Protein AF-A0A2I1FDG6-F1 (afdb_monomer_lite)

pLDDT: mean 76.23, std 18.26, range [36.38, 97.44]

Sequence (216 aa):
LGQAKELSLALNSLCNSISAEQHLLYTLKSCLVHFERNVRNSKYSDESKFLMHQLPKAKTKDEVNFIFEQLEVIGNEKINDWIAEYQTPWILASLNHNFSLMDHDIWMTTPFDINVSECSHANVNRERTRLRLKTAIFHSWNYDLTLYRRFHNYQQYNIPMSSKDKSESVKDDSEFQKRIQELEYEEHKEELEQKRLDNQLKKLEIAQKEKELNEN

Foldseek 3Di:
DVLLLVQLVLVCVVPVPDHSLLVLLADAAAQLVVQLVPLVPDPDDPVLSVLSNCLLVDPEPVSNVVSLVVLVVVPDPVSVVVSVVCPPLSNSSNRHVNSGPHDPVCVVPDDSHDPPVVVLCVVVVVVDPDDDSSVSVVVVVVVVVVVVVLVVCCVPPVDDSDPDDDDDDDDDPPVVVVVVVVVVVVVVVVVVVVVVVVVVVVVVVVVV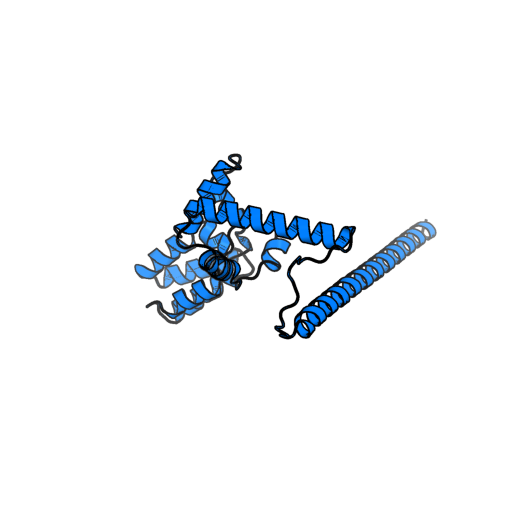VVVVVVVD

Organism: NCBI:txid588596

Structure (mmCIF, N/CA/C/O backbone):
data_AF-A0A2I1FDG6-F1
#
_entry.id   AF-A0A2I1FDG6-F1
#
loop_
_atom_site.group_PDB
_atom_site.id
_atom_site.type_symbol
_atom_site.label_atom_id
_atom_site.label_alt_id
_atom_site.label_comp_id
_atom_site.label_asym_id
_atom_site.label_entity_id
_atom_site.label_seq_id
_atom_site.pdbx_PDB_ins_code
_atom_site.Cartn_x
_atom_site.Cartn_y
_atom_site.Cartn_z
_atom_site.occupancy
_atom_site.B_iso_or_equiv
_atom_site.auth_seq_id
_atom_site.auth_comp_id
_atom_site.auth_asym_id
_atom_site.auth_atom_id
_atom_site.pdbx_PDB_model_num
ATOM 1 N N . LEU A 1 1 ? -3.275 12.972 0.069 1.00 57.75 1 LEU A N 1
ATOM 2 C CA . LEU A 1 1 ? -4.122 12.552 -1.077 1.00 57.75 1 LEU A CA 1
ATOM 3 C C . LEU A 1 1 ? -4.120 13.530 -2.262 1.00 57.75 1 LEU A C 1
ATOM 5 O O . LEU A 1 1 ? -4.041 13.059 -3.388 1.00 57.75 1 LEU A O 1
ATOM 9 N N . GLY A 1 2 ? -4.159 14.859 -2.064 1.00 67.44 2 GLY A N 1
ATOM 10 C CA . GLY A 1 2 ? -4.177 15.829 -3.182 1.00 67.44 2 GLY A CA 1
ATOM 11 C C . GLY A 1 2 ? -3.011 15.705 -4.178 1.00 67.44 2 GLY A C 1
ATOM 12 O O . GLY A 1 2 ? -3.236 15.688 -5.382 1.00 67.44 2 GLY A O 1
ATOM 13 N N . GLN A 1 3 ? -1.784 15.501 -3.687 1.00 69.88 3 GLN A N 1
ATOM 14 C CA . GLN A 1 3 ? -0.591 15.322 -4.532 1.00 69.88 3 GLN A CA 1
ATOM 15 C C . GLN A 1 3 ? -0.665 14.077 -5.434 1.00 69.88 3 GLN A C 1
ATOM 17 O O . GLN A 1 3 ? -0.238 14.132 -6.583 1.00 69.88 3 GLN A O 1
ATOM 22 N N . ALA A 1 4 ? -1.246 12.973 -4.948 1.00 75.75 4 ALA A N 1
ATOM 23 C CA . ALA A 1 4 ? -1.427 11.758 -5.745 1.00 75.75 4 ALA A CA 1
ATOM 24 C C . ALA A 1 4 ? -2.430 11.986 -6.886 1.00 75.75 4 ALA A C 1
ATOM 26 O O . ALA A 1 4 ? -2.178 11.584 -8.015 1.00 75.75 4 ALA A O 1
ATOM 27 N N . LYS A 1 5 ? -3.528 12.708 -6.626 1.00 75.25 5 LYS A N 1
ATOM 28 C CA . LYS A 1 5 ? -4.488 13.090 -7.676 1.00 75.25 5 LYS A CA 1
ATOM 29 C C . LYS A 1 5 ? -3.877 14.032 -8.717 1.00 75.25 5 LYS A C 1
ATOM 31 O O . LYS A 1 5 ? -4.182 13.934 -9.897 1.00 75.25 5 LYS A O 1
ATOM 36 N N . GLU A 1 6 ? -3.001 14.944 -8.315 1.00 71.94 6 GLU A N 1
ATOM 37 C CA . GLU A 1 6 ? -2.302 15.793 -9.286 1.00 71.94 6 GLU A CA 1
ATOM 38 C C . GLU A 1 6 ? -1.277 15.006 -10.119 1.00 71.94 6 GLU A C 1
ATOM 40 O O . GLU A 1 6 ? -1.196 15.210 -11.332 1.00 71.94 6 GLU A O 1
ATOM 45 N N . LEU A 1 7 ? -0.536 14.076 -9.502 1.00 76.31 7 LEU A N 1
ATOM 46 C CA . LEU A 1 7 ? 0.358 13.154 -10.211 1.00 76.31 7 LEU A CA 1
ATOM 47 C C . LEU A 1 7 ? -0.417 12.310 -11.228 1.00 76.31 7 LEU A C 1
ATOM 49 O O . LEU A 1 7 ? 0.007 12.192 -12.374 1.00 76.31 7 LEU A O 1
ATOM 53 N N . SER A 1 8 ? -1.569 11.773 -10.830 1.00 82.75 8 SER A N 1
ATOM 54 C CA . SER A 1 8 ? -2.402 10.934 -11.687 1.00 82.75 8 SER A CA 1
ATOM 55 C C . SER A 1 8 ? -2.879 11.677 -12.936 1.00 82.75 8 SER A C 1
ATOM 57 O O . SER A 1 8 ? -2.790 11.154 -14.044 1.00 82.75 8 SER A O 1
ATOM 59 N N . LEU A 1 9 ? -3.296 12.938 -12.788 1.00 80.81 9 LEU A N 1
ATOM 60 C CA . LEU A 1 9 ? -3.663 13.807 -13.908 1.00 80.81 9 LEU A CA 1
ATOM 61 C C . LEU A 1 9 ? -2.463 14.137 -14.805 1.00 80.81 9 LEU A C 1
ATOM 63 O O . LEU A 1 9 ? -2.602 14.186 -16.029 1.00 80.81 9 LEU A O 1
ATOM 67 N N . ALA A 1 10 ? -1.283 14.356 -14.217 1.00 78.62 10 ALA A N 1
ATOM 68 C CA . ALA A 1 10 ? -0.061 14.602 -14.975 1.00 78.62 10 ALA A CA 1
ATOM 69 C C . ALA A 1 10 ? 0.345 13.372 -15.804 1.00 78.62 10 ALA A C 1
ATOM 71 O O . ALA A 1 10 ? 0.593 13.515 -17.002 1.00 78.62 10 ALA A O 1
ATOM 72 N N . LEU A 1 11 ? 0.340 12.176 -15.210 1.00 79.75 11 LEU A N 1
ATOM 73 C CA . LEU A 1 11 ? 0.620 10.916 -15.905 1.00 79.75 11 LEU A CA 1
ATOM 74 C C . LEU A 1 11 ? -0.412 10.641 -17.000 1.00 79.75 11 LEU A C 1
ATOM 76 O O . LEU A 1 11 ? -0.032 10.346 -18.128 1.00 79.75 11 LEU A O 1
ATOM 80 N N . ASN A 1 12 ? -1.697 10.874 -16.722 1.00 87.31 12 ASN A N 1
ATOM 81 C CA . ASN A 1 12 ? -2.769 10.736 -17.708 1.00 87.31 12 ASN A CA 1
ATOM 82 C C . ASN A 1 12 ? -2.608 11.688 -18.907 1.00 87.31 12 ASN A C 1
ATOM 84 O O . ASN A 1 12 ? -3.031 11.375 -20.017 1.00 87.31 12 ASN A O 1
ATOM 88 N N . SER A 1 13 ? -1.985 12.856 -18.705 1.00 81.44 13 SER A N 1
ATOM 89 C CA . SER A 1 13 ? -1.663 13.779 -19.803 1.00 81.44 13 SER A CA 1
ATOM 90 C C . SER A 1 13 ? -0.497 13.309 -20.683 1.00 81.44 13 SER A C 1
ATOM 92 O O . SER A 1 13 ? -0.400 13.739 -21.829 1.00 81.44 13 SER A O 1
ATOM 94 N N . LEU A 1 14 ? 0.376 12.445 -20.155 1.00 82.31 14 LEU A N 1
ATOM 95 C CA . LEU A 1 14 ? 1.504 11.848 -20.879 1.00 82.31 14 LEU A CA 1
ATOM 96 C C . LEU A 1 14 ? 1.118 10.520 -21.542 1.00 82.31 14 LEU A C 1
ATOM 98 O O . LEU A 1 14 ? 1.571 10.222 -22.642 1.00 82.31 14 LEU A O 1
ATOM 102 N N . CYS A 1 15 ? 0.283 9.732 -20.870 1.00 82.94 15 CYS A N 1
ATOM 103 C CA . CYS A 1 15 ? -0.178 8.428 -21.309 1.00 82.94 15 CYS A CA 1
ATOM 104 C C . CYS A 1 15 ? -1.658 8.278 -20.944 1.00 82.94 15 CYS A C 1
ATOM 106 O O . CYS A 1 15 ? -2.010 8.164 -19.774 1.00 82.94 15 CYS A O 1
ATOM 108 N N . ASN A 1 16 ? -2.531 8.288 -21.947 1.00 90.62 16 ASN A N 1
ATOM 109 C CA . ASN A 1 16 ? -3.986 8.245 -21.771 1.00 90.62 16 ASN A CA 1
ATOM 110 C C . ASN A 1 16 ? -4.594 6.867 -22.090 1.00 90.62 16 ASN A C 1
ATOM 112 O O . ASN A 1 16 ? -5.809 6.757 -22.238 1.00 90.62 16 ASN A O 1
ATOM 116 N N . SER A 1 17 ? -3.761 5.827 -22.221 1.00 92.19 17 SER A N 1
ATOM 117 C CA . SER A 1 17 ? -4.214 4.452 -22.479 1.00 92.19 17 SER A CA 1
ATOM 118 C C . SER A 1 17 ? -4.877 3.802 -21.262 1.00 92.19 17 SER A C 1
ATOM 120 O O . SER A 1 17 ? -5.653 2.863 -21.419 1.00 92.19 17 SER A O 1
ATOM 122 N N . ILE A 1 18 ? -4.589 4.313 -20.064 1.00 91.12 18 ILE A N 1
ATOM 123 C CA . ILE A 1 18 ? -5.221 3.941 -18.798 1.00 91.12 18 ILE A CA 1
ATOM 124 C C . ILE A 1 18 ? -5.724 5.203 -18.095 1.00 91.12 18 ILE A C 1
ATOM 126 O O . ILE A 1 18 ? -5.259 6.308 -18.381 1.00 91.12 18 ILE A O 1
ATOM 130 N N . SER A 1 19 ? -6.682 5.047 -17.184 1.00 91.31 19 SER A N 1
ATOM 131 C CA . SER A 1 19 ? -7.245 6.170 -16.437 1.00 91.31 19 SER A CA 1
ATOM 132 C C . SER A 1 19 ? -6.217 6.801 -15.495 1.00 91.31 19 SER A C 1
ATOM 134 O O . SER A 1 19 ? -5.259 6.158 -15.062 1.00 91.31 19 SER A O 1
ATOM 136 N N . ALA A 1 20 ? -6.456 8.057 -15.109 1.00 87.44 20 ALA A N 1
ATOM 137 C CA . ALA A 1 20 ? -5.626 8.749 -14.128 1.00 87.44 20 ALA A CA 1
ATOM 138 C C . ALA A 1 20 ? -5.431 7.902 -12.857 1.00 87.44 20 ALA A C 1
ATOM 140 O O . ALA A 1 20 ? -4.304 7.642 -12.452 1.00 87.44 20 ALA A O 1
ATOM 141 N N . GLU A 1 21 ? -6.506 7.397 -12.255 1.00 89.44 21 GLU A N 1
ATOM 142 C CA . GLU A 1 21 ? -6.397 6.578 -11.041 1.00 89.44 21 GLU A CA 1
ATOM 143 C C . GLU A 1 21 ? -5.699 5.235 -11.281 1.00 89.44 21 GLU A C 1
ATOM 145 O O . GLU A 1 21 ? -4.984 4.767 -10.398 1.00 89.44 21 GLU A O 1
ATOM 150 N N . GLN A 1 22 ? -5.834 4.645 -12.474 1.00 91.38 22 GLN A N 1
ATOM 151 C CA . GLN A 1 22 ? -5.108 3.424 -12.820 1.00 91.38 22 GLN A CA 1
ATOM 152 C C . GLN A 1 22 ? -3.596 3.641 -12.830 1.00 91.38 22 GLN A C 1
ATOM 154 O O . GLN A 1 22 ? -2.884 2.763 -12.357 1.00 91.38 22 GLN A O 1
ATOM 159 N N . HIS A 1 23 ? -3.095 4.804 -13.266 1.00 88.88 23 HIS A N 1
ATOM 160 C CA . HIS A 1 23 ? -1.662 5.119 -13.161 1.00 88.88 23 HIS A CA 1
ATOM 161 C C . HIS A 1 23 ? -1.143 4.985 -11.729 1.00 88.88 23 HIS A C 1
ATOM 163 O O . HIS A 1 23 ? -0.055 4.459 -11.514 1.00 88.88 23 HIS A O 1
ATOM 169 N N . LEU A 1 24 ? -1.940 5.387 -10.734 1.00 90.69 24 LEU A N 1
ATOM 170 C CA . LEU A 1 24 ? -1.531 5.303 -9.331 1.00 90.69 24 LEU A CA 1
ATOM 171 C C . LEU A 1 24 ? -1.343 3.863 -8.850 1.00 90.69 24 LEU A C 1
ATOM 173 O O . LEU A 1 24 ? -0.508 3.642 -7.979 1.00 90.69 24 LEU A O 1
ATOM 177 N N . LEU A 1 25 ? -2.042 2.889 -9.439 1.00 93.44 25 LEU A N 1
ATOM 178 C CA . LEU A 1 25 ? -1.844 1.473 -9.119 1.00 93.44 25 LEU A CA 1
ATOM 179 C C . LEU A 1 25 ? -0.452 0.974 -9.524 1.00 93.44 25 LEU A C 1
ATOM 181 O O . LEU A 1 25 ? 0.066 0.068 -8.881 1.00 93.44 25 LEU A O 1
ATOM 185 N N . TYR A 1 26 ? 0.149 1.563 -10.561 1.00 90.19 26 TYR A N 1
ATOM 186 C CA . TYR A 1 26 ? 1.473 1.181 -11.062 1.00 90.19 26 TYR A CA 1
ATOM 187 C C . TYR A 1 26 ? 2.614 1.970 -10.417 1.00 90.19 26 TYR A C 1
ATOM 189 O O . TYR A 1 26 ? 3.746 1.495 -10.391 1.00 90.19 26 TYR A O 1
ATOM 197 N N . THR A 1 27 ? 2.348 3.188 -9.933 1.00 85.44 27 THR A N 1
ATOM 198 C CA . THR A 1 27 ? 3.419 4.134 -9.573 1.00 85.44 27 THR A CA 1
ATOM 199 C C . THR A 1 27 ? 3.435 4.553 -8.110 1.00 85.44 27 THR A C 1
ATOM 201 O O . THR A 1 27 ? 4.457 5.043 -7.635 1.00 85.44 27 THR A O 1
ATOM 204 N N . LEU A 1 28 ? 2.309 4.466 -7.397 1.00 88.75 28 LEU A N 1
ATOM 205 C CA . LEU A 1 28 ? 2.208 5.040 -6.060 1.00 88.75 28 LEU A CA 1
ATOM 206 C C . LEU A 1 28 ? 2.637 4.025 -5.001 1.00 88.75 28 LEU A C 1
ATOM 208 O O . LEU A 1 28 ? 2.022 2.974 -4.856 1.00 88.75 28 LEU A O 1
ATOM 212 N N . LYS A 1 29 ? 3.627 4.402 -4.193 1.00 89.00 29 LYS A N 1
ATOM 213 C CA . LYS A 1 29 ? 3.966 3.731 -2.938 1.00 89.00 29 LYS A CA 1
ATOM 214 C C . LYS A 1 29 ? 3.942 4.755 -1.808 1.00 89.00 29 LYS A C 1
ATOM 216 O O . LYS A 1 29 ? 4.631 5.774 -1.861 1.00 89.00 29 LYS A O 1
ATOM 221 N N . SER A 1 30 ? 3.083 4.529 -0.823 1.00 87.31 30 SER A N 1
ATOM 222 C CA . SER A 1 30 ? 2.875 5.447 0.294 1.00 87.31 30 SER A CA 1
ATOM 223 C C . SER A 1 30 ? 3.974 5.296 1.336 1.00 87.31 30 SER A C 1
ATOM 225 O O . SER A 1 30 ? 4.455 4.199 1.612 1.00 87.31 30 SER A O 1
ATOM 227 N N . CYS A 1 31 ? 4.351 6.414 1.956 1.00 86.44 31 CYS A N 1
ATOM 228 C CA . CYS A 1 31 ? 5.357 6.403 3.007 1.00 86.44 31 CYS A CA 1
ATOM 229 C C . CYS A 1 31 ? 4.808 5.737 4.276 1.00 86.44 31 CYS A C 1
ATOM 231 O O . CYS A 1 31 ? 3.902 6.274 4.925 1.00 86.44 31 CYS A O 1
ATOM 233 N N . LEU A 1 32 ? 5.391 4.598 4.656 1.00 86.62 32 LEU A N 1
ATOM 234 C CA . LEU A 1 32 ? 4.928 3.816 5.803 1.00 86.62 32 LEU A CA 1
ATOM 235 C C . LEU A 1 32 ? 5.103 4.587 7.115 1.00 86.62 32 LEU A C 1
ATOM 237 O O . LEU A 1 32 ? 4.210 4.578 7.954 1.00 86.62 32 LEU A O 1
ATOM 241 N N . VAL A 1 33 ? 6.188 5.356 7.252 1.00 84.88 33 VAL A N 1
ATOM 242 C CA . VAL A 1 33 ? 6.438 6.199 8.435 1.00 84.88 33 VAL A CA 1
ATOM 243 C C . VAL A 1 33 ? 5.314 7.219 8.645 1.00 84.88 33 VAL A C 1
ATOM 245 O O . VAL A 1 33 ? 4.885 7.453 9.776 1.00 84.88 33 VAL A O 1
ATOM 248 N N . HIS A 1 34 ? 4.814 7.832 7.568 1.00 86.44 34 HIS A N 1
ATOM 249 C CA . HIS A 1 34 ? 3.704 8.783 7.653 1.00 86.44 34 HIS A CA 1
ATOM 250 C C . HIS A 1 34 ? 2.390 8.094 8.012 1.00 86.44 34 HIS A C 1
ATOM 252 O O . HIS A 1 34 ? 1.672 8.586 8.885 1.00 86.44 34 HIS A O 1
ATOM 258 N N . PHE A 1 35 ? 2.108 6.948 7.391 1.00 89.81 35 PHE A N 1
ATOM 259 C CA . PHE A 1 35 ? 0.949 6.129 7.731 1.00 89.81 35 PHE A CA 1
ATOM 260 C C . PHE A 1 35 ? 0.963 5.727 9.213 1.00 89.81 35 PHE A C 1
ATOM 262 O O . PHE A 1 35 ? 0.008 5.995 9.940 1.00 89.81 35 PHE A O 1
ATOM 269 N N . GLU A 1 36 ? 2.077 5.180 9.700 1.00 90.31 36 GLU A N 1
ATOM 270 C CA . GLU A 1 36 ? 2.215 4.733 11.086 1.00 90.31 36 GLU A CA 1
ATOM 271 C C . GLU A 1 36 ? 2.087 5.885 12.085 1.00 90.31 36 GLU A C 1
ATOM 273 O O . GLU A 1 36 ? 1.406 5.751 13.102 1.00 90.31 36 GLU A O 1
ATOM 278 N N . ARG A 1 37 ? 2.692 7.046 11.795 1.00 88.44 37 ARG A N 1
ATOM 279 C CA . ARG A 1 37 ? 2.526 8.254 12.620 1.00 88.44 37 ARG A CA 1
ATOM 280 C C . ARG A 1 37 ? 1.068 8.710 12.658 1.00 88.44 37 ARG A C 1
ATOM 282 O O . ARG A 1 37 ? 0.599 9.099 13.728 1.00 88.44 37 ARG A O 1
ATOM 289 N N . ASN A 1 38 ? 0.362 8.657 11.527 1.00 89.81 38 ASN A N 1
ATOM 290 C CA . ASN A 1 38 ? -1.049 9.026 11.442 1.00 89.81 38 ASN A CA 1
ATOM 291 C C . ASN A 1 38 ? -1.924 8.091 12.292 1.00 89.81 38 ASN A C 1
ATOM 293 O O . ASN A 1 38 ? -2.691 8.560 13.132 1.00 89.81 38 ASN A O 1
ATOM 297 N N . VAL A 1 39 ? -1.740 6.773 12.154 1.00 92.44 39 VAL A N 1
ATOM 298 C CA . VAL A 1 39 ? -2.452 5.768 12.962 1.00 92.44 39 VAL A CA 1
ATOM 299 C C . VAL A 1 39 ? -2.148 5.955 14.449 1.00 92.44 39 VAL A C 1
ATOM 301 O O . VAL A 1 39 ? -3.072 6.037 15.258 1.00 92.44 39 VAL A O 1
ATOM 304 N N . ARG A 1 40 ? -0.877 6.131 14.827 1.00 92.38 40 ARG A N 1
ATOM 305 C CA . ARG A 1 40 ? -0.468 6.329 16.226 1.00 92.38 40 ARG A CA 1
ATOM 306 C C . ARG A 1 40 ? -1.122 7.554 16.868 1.00 92.38 40 ARG A C 1
ATOM 308 O O . ARG A 1 40 ? -1.625 7.458 17.988 1.00 92.38 40 ARG A O 1
ATOM 315 N N . ASN A 1 41 ? -1.128 8.681 16.156 1.00 92.00 41 ASN A N 1
ATOM 316 C CA . ASN A 1 41 ? -1.633 9.966 16.651 1.00 92.00 41 ASN A CA 1
ATOM 317 C C . ASN A 1 41 ? -3.166 10.091 16.576 1.00 92.00 41 ASN A C 1
ATOM 319 O O . ASN A 1 41 ? -3.734 11.060 17.083 1.00 92.00 41 ASN A O 1
ATOM 323 N N . SER A 1 42 ? -3.840 9.136 15.937 1.00 90.19 42 SER A N 1
ATOM 324 C CA . SER A 1 42 ? -5.296 9.105 15.849 1.00 90.19 42 SER A CA 1
ATOM 325 C C . SER A 1 42 ? -5.962 8.837 17.207 1.00 90.19 42 SER A C 1
ATOM 327 O O . SER A 1 42 ? -5.346 8.351 18.163 1.00 90.19 42 SER A O 1
ATOM 329 N N . LYS A 1 43 ? -7.268 9.113 17.274 1.00 92.75 43 LYS A N 1
ATOM 330 C CA . LYS A 1 43 ? -8.114 8.846 18.450 1.00 92.75 43 LYS A CA 1
ATOM 331 C C . LYS A 1 43 ? -8.772 7.457 18.419 1.00 92.75 43 LYS A C 1
ATOM 333 O O . LYS A 1 43 ? -9.726 7.240 19.160 1.00 92.75 43 LYS A O 1
ATOM 338 N N . TYR A 1 44 ? -8.320 6.558 17.542 1.00 91.81 44 TYR A N 1
ATOM 339 C CA . TYR A 1 44 ? -8.830 5.187 17.485 1.00 91.81 44 TYR A CA 1
ATOM 340 C C . TYR A 1 44 ? -8.436 4.395 18.737 1.00 91.81 44 TYR A C 1
ATOM 342 O O . TYR A 1 44 ? -7.475 4.753 19.425 1.00 91.81 44 TYR A O 1
ATOM 350 N N . SER A 1 45 ? -9.184 3.328 19.021 1.00 93.12 45 SER A N 1
ATOM 351 C CA . SER A 1 45 ? -8.845 2.384 20.089 1.00 93.12 45 SER A CA 1
ATOM 352 C C . SER A 1 45 ? -7.521 1.671 19.791 1.00 93.12 45 SER A C 1
ATOM 354 O O . SER A 1 45 ? -7.099 1.599 18.633 1.00 93.12 45 SER A O 1
ATOM 356 N N . ASP A 1 46 ? -6.877 1.119 20.817 1.00 93.62 46 ASP A N 1
ATOM 357 C CA . ASP A 1 46 ? -5.635 0.358 20.635 1.00 93.62 46 ASP A CA 1
ATOM 358 C C . ASP A 1 46 ? -5.848 -0.894 19.771 1.00 93.62 46 ASP A C 1
ATOM 360 O O . ASP A 1 46 ? -4.999 -1.218 18.944 1.00 93.62 46 ASP A O 1
ATOM 364 N N . GLU A 1 47 ? -7.012 -1.539 19.886 1.00 93.94 47 GLU A N 1
ATOM 365 C CA . GLU A 1 47 ? -7.410 -2.674 19.045 1.00 93.94 47 GLU A CA 1
ATOM 366 C C . GLU A 1 47 ? -7.530 -2.271 17.568 1.00 93.94 47 GLU A C 1
ATOM 368 O O . GLU A 1 47 ? -6.936 -2.897 16.690 1.00 93.94 47 GLU A O 1
ATOM 373 N N . SER A 1 48 ? -8.213 -1.158 17.283 1.00 94.00 48 SER A N 1
ATOM 374 C CA . SER A 1 48 ? -8.317 -0.634 15.919 1.00 94.00 48 SER A CA 1
ATOM 375 C C . SER A 1 48 ? -6.946 -0.241 15.366 1.00 94.00 48 SER A C 1
ATOM 377 O O . SER A 1 48 ? -6.621 -0.580 14.232 1.00 94.00 48 SER A O 1
ATOM 379 N N . LYS A 1 49 ? -6.106 0.433 16.166 1.00 95.25 49 LYS A N 1
ATOM 380 C CA . LYS A 1 49 ? -4.740 0.801 15.760 1.00 95.25 49 LYS A CA 1
ATOM 381 C C . LYS A 1 49 ? -3.896 -0.432 15.457 1.00 95.25 49 LYS A C 1
ATOM 383 O O . LYS A 1 49 ? -3.157 -0.425 14.475 1.00 95.25 49 LYS A O 1
ATOM 388 N N . PHE A 1 50 ? -4.014 -1.481 16.271 1.00 95.62 50 PHE A N 1
ATOM 389 C CA . PHE A 1 50 ? -3.327 -2.745 16.043 1.00 95.62 50 PHE A CA 1
ATOM 390 C C . PHE A 1 50 ? -3.684 -3.328 14.672 1.00 95.62 50 PHE A C 1
ATOM 392 O O . PHE A 1 50 ? -2.773 -3.602 13.893 1.00 95.62 50 PHE A O 1
ATOM 399 N N . LEU A 1 51 ? -4.979 -3.429 14.348 1.00 96.44 51 LEU A N 1
ATOM 400 C CA . LEU A 1 51 ? -5.464 -3.912 13.050 1.00 96.44 51 LEU A CA 1
ATOM 401 C C . LEU A 1 51 ? -4.988 -3.025 11.888 1.00 96.44 51 LEU A C 1
ATOM 403 O O . LEU A 1 51 ? -4.440 -3.529 10.909 1.00 96.44 51 LEU A O 1
ATOM 407 N N . MET A 1 52 ? -5.097 -1.698 12.020 1.00 96.19 52 MET A N 1
ATOM 408 C CA . MET A 1 52 ? -4.628 -0.742 11.006 1.00 96.19 52 MET A CA 1
ATOM 409 C C . MET A 1 52 ? -3.129 -0.905 10.705 1.00 96.19 52 MET A C 1
ATOM 411 O O . MET A 1 52 ? -2.720 -0.849 9.547 1.00 96.19 52 MET A O 1
ATOM 415 N N . HIS A 1 53 ? -2.295 -1.156 11.721 1.00 96.19 53 HIS A N 1
ATOM 416 C CA . HIS A 1 53 ? -0.860 -1.402 11.540 1.00 96.19 53 HIS A CA 1
ATOM 417 C C . HIS A 1 53 ? -0.529 -2.736 10.850 1.00 96.19 53 HIS A C 1
ATOM 419 O O . HIS A 1 53 ? 0.597 -2.890 10.366 1.00 96.19 53 HIS A O 1
ATOM 425 N N . GLN A 1 54 ? -1.464 -3.691 10.794 1.00 96.56 54 GLN A N 1
ATOM 426 C CA . GLN A 1 54 ? -1.275 -4.941 10.050 1.00 96.56 54 GLN A CA 1
ATOM 427 C C . GLN A 1 54 ? -1.518 -4.766 8.548 1.00 96.56 54 GLN A C 1
ATOM 429 O O . GLN A 1 54 ? -0.954 -5.526 7.763 1.00 96.56 54 GLN A O 1
ATOM 434 N N . LEU A 1 55 ? -2.285 -3.752 8.127 1.00 96.19 55 LEU A N 1
ATOM 435 C CA . LEU A 1 55 ? -2.671 -3.562 6.723 1.00 96.19 55 LEU A CA 1
ATOM 436 C C . LEU A 1 55 ? -1.471 -3.565 5.747 1.00 96.19 55 LEU A C 1
ATOM 438 O O . LEU A 1 55 ? -1.525 -4.292 4.753 1.00 96.19 55 LEU A O 1
ATOM 442 N N . PRO A 1 56 ? -0.360 -2.843 6.008 1.00 94.50 56 PRO A N 1
ATOM 443 C CA . PRO A 1 56 ? 0.798 -2.849 5.107 1.00 94.50 56 PRO A CA 1
ATOM 444 C C . PRO A 1 56 ? 1.619 -4.148 5.169 1.00 94.50 56 PRO A C 1
ATOM 446 O O . PRO A 1 56 ? 2.441 -4.401 4.293 1.00 94.50 56 PRO A O 1
ATOM 449 N N . LYS A 1 57 ? 1.437 -4.951 6.226 1.00 93.31 57 LYS A N 1
ATOM 450 C CA . LYS A 1 57 ? 2.217 -6.165 6.520 1.00 93.31 57 LYS A CA 1
ATOM 451 C C . LYS A 1 57 ? 1.534 -7.444 6.038 1.00 93.31 57 LYS A C 1
ATOM 453 O O . LYS A 1 57 ? 2.196 -8.477 5.958 1.00 93.31 57 LYS A O 1
ATOM 458 N N . ALA A 1 58 ? 0.239 -7.373 5.738 1.00 95.62 58 ALA A N 1
ATOM 459 C CA . ALA A 1 58 ? -0.533 -8.487 5.217 1.00 95.62 58 ALA A CA 1
ATOM 460 C C . ALA A 1 58 ? 0.075 -8.999 3.901 1.00 95.62 58 ALA A C 1
ATOM 462 O O . ALA A 1 58 ? 0.320 -8.238 2.959 1.00 95.62 58 ALA A O 1
ATOM 463 N N . LYS A 1 59 ? 0.332 -10.302 3.861 1.00 93.81 59 LYS A N 1
ATOM 464 C CA . LYS A 1 59 ? 0.988 -11.033 2.777 1.00 93.81 59 LYS A CA 1
ATOM 465 C C . LYS A 1 59 ? 0.006 -11.530 1.731 1.00 93.81 59 LYS A C 1
ATOM 467 O O . LYS A 1 59 ? 0.443 -11.866 0.638 1.00 93.81 59 LYS A O 1
ATOM 472 N N . THR A 1 60 ? -1.286 -11.572 2.041 1.00 95.19 60 THR A N 1
ATOM 473 C CA . THR A 1 60 ? -2.323 -12.028 1.112 1.00 95.19 60 THR A CA 1
ATOM 474 C C . THR A 1 60 ? -3.496 -11.054 1.061 1.00 95.19 60 THR A C 1
ATOM 476 O O . THR A 1 60 ? -3.707 -10.242 1.965 1.00 95.19 60 THR A O 1
ATOM 479 N N . LYS A 1 61 ? -4.293 -11.142 -0.010 1.00 95.75 61 LYS A N 1
ATOM 480 C CA . LYS A 1 61 ? -5.551 -10.387 -0.119 1.00 95.75 61 LYS A CA 1
ATOM 481 C C . LYS A 1 61 ? -6.556 -10.800 0.955 1.00 95.75 61 LYS A C 1
ATOM 483 O O . LYS A 1 61 ? -7.271 -9.945 1.461 1.00 95.75 61 LYS A O 1
ATOM 488 N N . ASP A 1 62 ? -6.559 -12.074 1.338 1.00 96.88 62 ASP A N 1
ATOM 489 C CA . ASP A 1 62 ? -7.453 -12.597 2.373 1.00 96.88 62 ASP A CA 1
ATOM 490 C C . ASP A 1 62 ? -7.111 -12.033 3.756 1.00 96.88 62 ASP A C 1
ATOM 492 O O . ASP A 1 62 ? -8.009 -11.646 4.495 1.00 96.88 62 ASP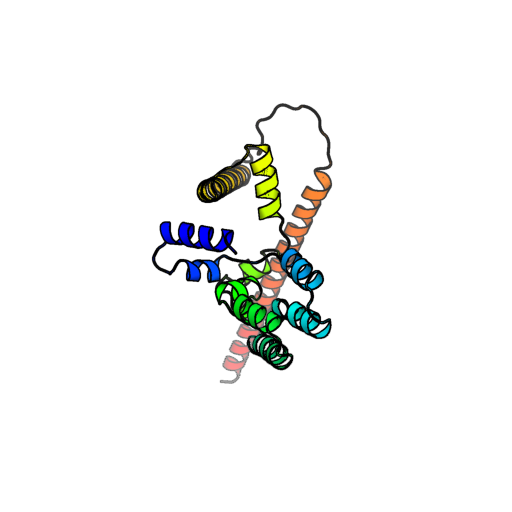 A O 1
ATOM 496 N N . GLU A 1 63 ? -5.821 -11.890 4.084 1.00 97.06 63 GLU A N 1
ATOM 497 C CA . GLU A 1 63 ? -5.390 -11.221 5.319 1.00 97.06 63 GLU A CA 1
ATOM 498 C C . GLU A 1 63 ? -5.823 -9.748 5.350 1.00 97.06 63 GLU A C 1
ATOM 500 O O . GLU A 1 63 ? -6.245 -9.249 6.391 1.00 97.06 63 GLU A O 1
ATOM 505 N N . VAL A 1 64 ? -5.765 -9.051 4.209 1.00 97.44 64 VAL A N 1
ATOM 506 C CA . VAL A 1 64 ? -6.260 -7.670 4.095 1.00 97.44 64 VAL A CA 1
ATOM 507 C C . VAL A 1 64 ? -7.774 -7.597 4.285 1.00 97.44 64 VAL A C 1
ATOM 509 O O . VAL A 1 64 ? -8.248 -6.751 5.043 1.00 97.44 64 VAL A O 1
ATOM 512 N N . ASN A 1 65 ? -8.530 -8.484 3.636 1.00 96.75 65 ASN A N 1
ATOM 513 C CA . ASN A 1 65 ? -9.985 -8.540 3.783 1.00 96.75 65 ASN A CA 1
ATOM 514 C C . ASN A 1 65 ? -10.375 -8.819 5.238 1.00 96.75 65 ASN A C 1
ATOM 516 O O . ASN A 1 65 ? -11.200 -8.099 5.794 1.00 96.75 65 ASN A O 1
ATOM 520 N N . PHE A 1 66 ? -9.697 -9.771 5.884 1.00 97.00 66 PHE A N 1
ATOM 521 C CA . PHE A 1 66 ? -9.901 -10.076 7.295 1.00 97.00 66 PH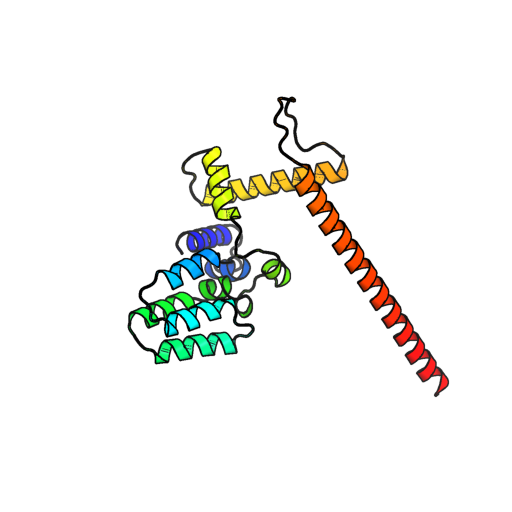E A CA 1
ATOM 522 C C . PHE A 1 66 ? -9.675 -8.848 8.190 1.00 97.00 66 PHE A C 1
ATOM 524 O O . PHE A 1 66 ? -10.477 -8.583 9.081 1.00 97.00 66 PHE A O 1
ATOM 531 N N . ILE A 1 67 ? -8.631 -8.047 7.944 1.00 96.94 67 ILE A N 1
ATOM 532 C CA . ILE A 1 67 ? -8.389 -6.805 8.701 1.00 96.94 67 ILE A CA 1
ATOM 533 C C . ILE A 1 67 ? -9.570 -5.834 8.573 1.00 96.94 67 ILE A C 1
ATOM 535 O O . ILE A 1 67 ? -9.993 -5.261 9.579 1.00 96.94 67 ILE A O 1
ATOM 539 N N . PHE A 1 68 ? -10.107 -5.646 7.363 1.00 97.06 68 PHE A N 1
ATOM 540 C CA . PHE A 1 68 ? -11.264 -4.774 7.155 1.00 97.06 68 PHE A CA 1
ATOM 541 C C . PHE A 1 68 ? -12.517 -5.315 7.847 1.00 97.06 68 PHE A C 1
ATOM 543 O O . PHE A 1 68 ? -13.166 -4.558 8.561 1.00 97.06 68 PHE A O 1
ATOM 550 N N . GLU A 1 69 ? -12.797 -6.614 7.739 1.00 96.44 69 GLU A N 1
ATOM 551 C CA . GLU A 1 69 ? -13.917 -7.261 8.435 1.00 96.44 69 GLU A CA 1
ATOM 552 C C . GLU A 1 69 ? -13.829 -7.064 9.958 1.00 96.44 69 GLU A C 1
ATOM 554 O O . GLU A 1 69 ? -14.813 -6.698 10.600 1.00 96.44 69 GLU A O 1
ATOM 559 N N . GLN A 1 70 ? -12.643 -7.239 10.555 1.00 96.25 70 GLN A N 1
ATOM 560 C CA . GLN A 1 70 ? -12.451 -7.001 11.991 1.00 96.25 70 GLN A CA 1
ATOM 561 C C . GLN A 1 70 ? -12.686 -5.529 12.369 1.00 96.25 70 GLN A C 1
ATOM 563 O O . GLN A 1 70 ? -13.271 -5.244 13.413 1.00 96.25 70 GLN A O 1
ATOM 568 N N . LEU A 1 71 ? -12.263 -4.579 11.528 1.00 94.94 71 LEU A N 1
ATOM 569 C CA . LEU A 1 71 ? -12.508 -3.153 11.760 1.00 94.94 71 LEU A CA 1
ATOM 570 C C . LEU A 1 71 ? -13.999 -2.795 11.635 1.00 94.94 71 LEU A C 1
ATOM 572 O O . LEU A 1 71 ? -14.498 -2.013 12.446 1.00 94.94 71 LEU A O 1
ATOM 576 N N . GLU A 1 72 ? -14.720 -3.388 10.680 1.00 94.75 72 GLU A N 1
ATOM 577 C CA . GLU A 1 72 ? -16.171 -3.212 10.519 1.00 94.75 72 GLU A CA 1
ATOM 578 C C . GLU A 1 72 ? -16.943 -3.702 11.750 1.00 94.75 72 GLU A C 1
ATOM 580 O O . GLU A 1 72 ? -17.873 -3.029 12.196 1.00 94.75 72 GLU A O 1
ATOM 585 N N . VAL A 1 73 ? -16.520 -4.821 12.352 1.00 93.56 73 VAL A N 1
ATOM 586 C CA . VAL A 1 73 ? -17.122 -5.357 13.587 1.00 93.56 73 VAL A CA 1
ATOM 587 C C . VAL A 1 73 ? -16.981 -4.385 14.765 1.00 93.56 73 VAL A C 1
ATOM 589 O O . VAL A 1 73 ? -17.902 -4.276 15.575 1.00 93.56 73 VAL A O 1
ATOM 592 N N . ILE A 1 74 ? -15.873 -3.638 14.860 1.00 90.19 74 ILE A N 1
ATOM 593 C CA . ILE A 1 74 ? -15.686 -2.609 15.903 1.00 90.19 74 ILE A CA 1
ATOM 594 C C . ILE A 1 74 ? -16.662 -1.430 15.697 1.00 90.19 74 ILE A C 1
ATOM 596 O O . ILE A 1 74 ? -17.112 -0.820 16.669 1.00 90.19 74 ILE A O 1
ATOM 600 N N . GLY A 1 75 ? -17.010 -1.118 14.444 1.00 72.81 75 GLY A N 1
ATOM 601 C CA . GLY A 1 75 ? -18.281 -0.478 14.084 1.00 72.81 75 GLY A CA 1
ATOM 602 C C . GLY A 1 75 ? -18.572 0.908 14.672 1.00 72.81 75 GLY A C 1
ATOM 603 O O . GLY A 1 75 ? -19.670 1.137 15.178 1.00 72.81 75 GLY A O 1
ATOM 604 N N . ASN A 1 76 ? -17.638 1.866 14.583 1.00 80.50 76 ASN A N 1
ATOM 605 C CA . ASN A 1 76 ? -17.930 3.282 14.865 1.00 80.50 76 ASN A CA 1
ATOM 606 C C . ASN A 1 76 ? -17.738 4.181 13.630 1.00 80.50 76 ASN A C 1
ATOM 608 O O . ASN A 1 76 ? -16.970 3.850 12.731 1.00 80.50 76 ASN A O 1
ATOM 612 N N . GLU A 1 77 ? -18.423 5.333 13.600 1.00 73.81 77 GLU A N 1
ATOM 613 C CA . GLU A 1 77 ? -18.472 6.252 12.443 1.00 73.81 77 GLU A CA 1
ATOM 614 C C . GLU A 1 77 ? -17.077 6.603 11.899 1.00 73.81 77 GLU A C 1
ATOM 616 O O . GLU A 1 77 ? -16.832 6.519 10.701 1.00 73.81 77 GLU A O 1
ATOM 621 N N . LYS A 1 78 ? -16.114 6.873 12.789 1.00 85.06 78 LYS A N 1
ATOM 622 C CA . LYS A 1 78 ? -14.744 7.233 12.394 1.00 85.06 78 LYS A CA 1
ATOM 623 C C . LYS A 1 78 ? -13.960 6.064 11.798 1.00 85.06 78 LYS A C 1
ATOM 625 O O . LYS A 1 78 ? -13.065 6.287 10.990 1.00 85.06 78 LYS A O 1
ATOM 630 N N . ILE A 1 79 ? -14.240 4.835 12.229 1.00 90.56 79 ILE A N 1
ATOM 631 C CA . ILE A 1 79 ? -13.622 3.637 11.649 1.00 90.56 79 ILE A CA 1
ATOM 632 C C . ILE A 1 79 ? -14.186 3.392 10.252 1.00 90.56 79 ILE A C 1
ATOM 634 O O . ILE A 1 79 ? -13.411 3.097 9.351 1.00 90.56 79 ILE A O 1
ATOM 638 N N . ASN A 1 80 ? -15.490 3.586 10.045 1.00 90.62 80 ASN A N 1
ATOM 639 C CA . ASN A 1 80 ? -16.101 3.435 8.724 1.00 90.62 80 ASN A CA 1
ATOM 640 C C . ASN A 1 80 ? -15.523 4.434 7.711 1.00 90.62 80 ASN A C 1
ATOM 642 O O . ASN A 1 80 ? -15.223 4.046 6.584 1.00 90.62 80 ASN A O 1
ATOM 646 N N . ASP A 1 81 ? -15.284 5.683 8.125 1.00 90.88 81 ASP A N 1
ATOM 647 C CA . ASP A 1 81 ? -14.594 6.677 7.290 1.00 90.88 81 ASP A CA 1
ATOM 648 C C . ASP A 1 81 ? -13.180 6.217 6.910 1.00 90.88 81 ASP A C 1
ATOM 650 O O . ASP A 1 81 ? -12.770 6.323 5.753 1.00 90.88 81 ASP A O 1
ATOM 654 N N . TRP A 1 82 ? -12.437 5.666 7.876 1.00 93.81 82 TRP A N 1
ATOM 655 C CA . TRP A 1 82 ? -11.107 5.117 7.627 1.00 93.81 82 TRP A CA 1
ATOM 656 C C . TRP A 1 82 ? -11.162 3.916 6.677 1.00 93.81 82 TRP A C 1
ATOM 658 O O . TRP A 1 82 ? -10.372 3.842 5.743 1.00 93.81 82 TRP A O 1
ATOM 668 N N . ILE A 1 83 ? -12.108 2.994 6.861 1.00 93.94 83 ILE A N 1
ATOM 669 C CA . ILE A 1 83 ? -12.293 1.840 5.973 1.00 93.94 83 ILE A CA 1
ATOM 670 C C . ILE A 1 83 ? -12.579 2.324 4.550 1.00 93.94 83 ILE A C 1
ATOM 672 O O . ILE A 1 83 ? -11.881 1.916 3.627 1.00 93.94 83 ILE A O 1
ATOM 676 N N . ALA A 1 84 ? -13.526 3.247 4.372 1.00 91.94 84 ALA A N 1
ATOM 677 C CA . ALA A 1 84 ? -13.870 3.792 3.062 1.00 91.94 84 ALA A CA 1
ATOM 678 C C . ALA A 1 84 ? -12.676 4.495 2.385 1.00 91.94 84 ALA A C 1
ATOM 680 O O . ALA A 1 84 ? -12.452 4.331 1.183 1.00 91.94 84 ALA A O 1
ATOM 681 N N . GLU A 1 85 ? -11.873 5.246 3.148 1.00 92.56 85 GLU A N 1
ATOM 682 C CA . GLU A 1 85 ? -10.639 5.852 2.641 1.00 92.56 85 GLU A CA 1
ATOM 683 C C . GLU A 1 85 ? -9.646 4.769 2.191 1.00 92.56 85 GLU A C 1
ATOM 685 O O . GLU A 1 85 ? -9.217 4.766 1.037 1.00 92.56 85 GLU A O 1
ATOM 690 N N . TYR A 1 86 ? -9.311 3.814 3.057 1.00 94.44 86 TYR A N 1
ATOM 691 C CA . TYR A 1 86 ? -8.249 2.838 2.798 1.00 94.44 86 TYR A CA 1
ATOM 692 C C . TYR A 1 86 ? -8.671 1.661 1.908 1.00 94.44 86 TYR A C 1
ATOM 694 O O . TYR A 1 86 ? -7.795 0.967 1.401 1.00 94.44 86 TYR A O 1
ATOM 702 N N . GLN A 1 87 ? -9.966 1.473 1.641 1.00 95.06 87 GLN A N 1
ATOM 703 C CA . GLN A 1 87 ? -10.480 0.591 0.584 1.00 95.06 87 GLN A CA 1
ATOM 704 C C . GLN A 1 87 ? -10.430 1.236 -0.808 1.00 95.06 87 GLN A C 1
ATOM 706 O O . GLN A 1 87 ? -10.615 0.544 -1.811 1.00 95.06 87 GLN A O 1
ATOM 711 N N . THR A 1 88 ? -10.150 2.543 -0.910 1.00 93.19 88 THR A N 1
ATOM 712 C CA . THR A 1 88 ? -9.935 3.184 -2.213 1.00 93.19 88 THR A CA 1
ATOM 713 C C . THR A 1 88 ? -8.800 2.453 -2.943 1.00 93.19 88 THR A C 1
ATOM 715 O O . THR A 1 88 ? -7.686 2.410 -2.410 1.00 93.19 88 THR A O 1
ATOM 718 N N . PRO A 1 89 ? -9.017 1.916 -4.163 1.00 95.00 89 PRO A N 1
ATOM 719 C CA . PRO A 1 89 ? -8.100 0.950 -4.774 1.00 95.00 89 PRO A CA 1
ATOM 720 C C . PRO A 1 89 ? -6.642 1.408 -4.827 1.00 95.00 89 PRO A C 1
ATOM 722 O O . PRO A 1 89 ? -5.741 0.662 -4.459 1.00 95.00 89 PRO A O 1
ATOM 725 N N . TRP A 1 90 ? -6.400 2.659 -5.222 1.00 92.38 90 TRP A N 1
ATOM 726 C CA . TRP A 1 90 ? -5.049 3.210 -5.324 1.00 92.38 90 TRP A CA 1
ATOM 727 C C . TRP A 1 90 ? -4.429 3.608 -3.980 1.00 92.38 90 TRP A C 1
ATOM 729 O O . TRP A 1 90 ? -3.206 3.673 -3.876 1.00 92.38 90 TRP A O 1
ATOM 739 N N . ILE A 1 91 ? -5.236 3.845 -2.940 1.00 92.56 91 ILE A N 1
ATOM 740 C CA . ILE A 1 91 ? -4.733 4.046 -1.574 1.00 92.56 91 ILE A CA 1
ATOM 741 C C . ILE A 1 91 ? -4.272 2.697 -1.021 1.00 92.56 91 ILE A C 1
ATOM 743 O O . ILE A 1 91 ? -3.129 2.588 -0.572 1.00 92.56 91 ILE A O 1
ATOM 747 N N . LEU A 1 92 ? -5.104 1.659 -1.148 1.00 95.56 92 LEU A N 1
ATOM 748 C CA . LEU A 1 92 ? -4.773 0.303 -0.715 1.00 95.56 92 LEU A CA 1
ATOM 749 C C . LEU A 1 92 ? -3.532 -0.240 -1.434 1.00 95.56 92 LEU A C 1
ATOM 751 O O . LEU A 1 92 ? -2.577 -0.670 -0.787 1.00 95.56 92 LEU A O 1
ATOM 755 N N . ALA A 1 93 ? -3.512 -0.129 -2.765 1.00 95.00 93 ALA A N 1
ATOM 756 C CA . ALA A 1 93 ? -2.387 -0.510 -3.617 1.00 95.00 93 ALA A CA 1
ATOM 757 C C . ALA A 1 93 ? -1.081 0.198 -3.248 1.00 95.00 93 ALA A C 1
ATOM 759 O O . ALA A 1 93 ? -0.008 -0.370 -3.414 1.00 95.00 93 ALA A O 1
ATOM 760 N N . SER A 1 94 ? -1.156 1.425 -2.723 1.00 93.12 94 SER A N 1
ATOM 761 C CA . SER A 1 94 ? 0.034 2.167 -2.307 1.00 93.12 94 SER A CA 1
ATOM 762 C C . SER A 1 94 ? 0.630 1.707 -0.978 1.00 93.12 94 SER A C 1
ATOM 764 O O . SER A 1 94 ? 1.766 2.059 -0.670 1.00 93.12 94 SER A O 1
ATOM 766 N N . LEU A 1 95 ? -0.114 0.935 -0.184 1.00 93.56 95 LEU A N 1
ATOM 767 C CA . LEU A 1 95 ? 0.313 0.443 1.129 1.00 93.56 95 LEU A CA 1
ATOM 768 C C . LEU A 1 95 ? 0.599 -1.055 1.123 1.00 93.56 95 LEU A C 1
ATOM 770 O O . LEU A 1 95 ? 1.446 -1.506 1.891 1.00 93.56 95 LEU A O 1
ATOM 774 N N . ASN A 1 96 ? -0.084 -1.814 0.264 1.00 95.25 96 ASN A N 1
ATOM 775 C CA . ASN A 1 96 ? 0.041 -3.259 0.193 1.00 95.25 96 ASN A CA 1
ATOM 776 C C . ASN A 1 96 ? 0.294 -3.728 -1.248 1.00 95.25 96 ASN A C 1
ATOM 778 O O . ASN A 1 96 ? -0.547 -3.558 -2.133 1.00 95.25 96 ASN A O 1
ATOM 782 N N . HIS A 1 97 ? 1.442 -4.377 -1.454 1.00 93.88 97 HIS A N 1
ATOM 783 C CA . HIS A 1 97 ? 1.897 -4.852 -2.763 1.00 93.88 97 HIS A CA 1
ATOM 784 C C . HIS A 1 97 ? 0.915 -5.806 -3.448 1.00 93.88 97 HIS A C 1
ATOM 786 O O . HIS A 1 97 ? 0.812 -5.789 -4.667 1.00 93.88 97 HIS A O 1
ATOM 792 N N . ASN A 1 98 ? 0.132 -6.579 -2.687 1.00 94.12 98 ASN A N 1
ATOM 793 C CA . ASN A 1 98 ? -0.851 -7.518 -3.238 1.00 94.12 98 ASN A CA 1
ATOM 794 C C . ASN A 1 98 ? -1.962 -6.832 -4.047 1.00 94.12 98 ASN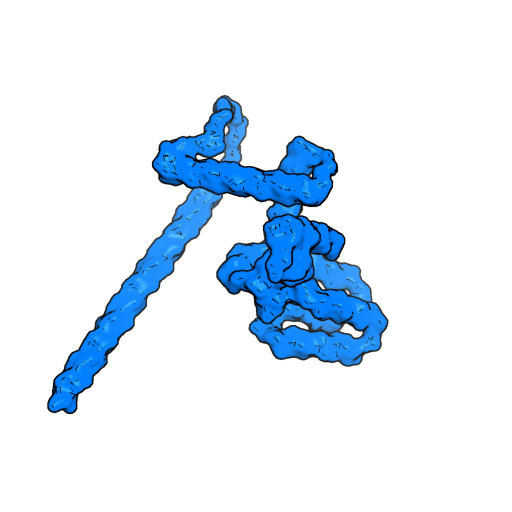 A C 1
ATOM 796 O O . ASN A 1 98 ? -2.666 -7.483 -4.823 1.00 94.12 98 ASN A O 1
ATOM 800 N N . PHE A 1 99 ? -2.154 -5.530 -3.832 1.00 95.56 99 PHE A N 1
ATOM 801 C CA . PHE A 1 99 ? -3.121 -4.695 -4.541 1.00 95.56 99 PHE A CA 1
ATOM 802 C C . PHE A 1 99 ? -2.446 -3.735 -5.525 1.00 95.56 99 PHE A C 1
ATOM 804 O O . PHE A 1 99 ? -3.137 -3.086 -6.310 1.00 95.56 99 PHE A O 1
ATOM 811 N N . SER A 1 100 ? -1.116 -3.649 -5.494 1.00 94.69 100 SER A N 1
ATOM 812 C CA . SER A 1 100 ? -0.337 -2.861 -6.438 1.00 94.69 100 SER A CA 1
ATOM 813 C C . SER A 1 100 ? -0.228 -3.572 -7.782 1.00 94.69 100 SER A C 1
ATOM 815 O O . SER A 1 100 ? -0.171 -4.797 -7.856 1.00 94.69 100 SER A O 1
ATOM 817 N N . LEU A 1 101 ? -0.199 -2.781 -8.852 1.00 94.94 101 LEU A N 1
ATOM 818 C CA . LEU A 1 101 ? 0.210 -3.227 -10.183 1.00 94.94 101 LEU A CA 1
ATOM 819 C C . LEU A 1 101 ? 1.655 -2.809 -10.490 1.00 94.94 101 LEU A C 1
ATOM 821 O O . LEU A 1 101 ? 2.143 -3.051 -11.593 1.00 94.94 101 LEU A O 1
ATOM 825 N N . MET A 1 102 ? 2.330 -2.162 -9.534 1.00 92.06 102 MET A N 1
ATOM 826 C CA . MET A 1 102 ? 3.770 -1.955 -9.584 1.00 92.06 102 MET A CA 1
ATOM 827 C C . MET A 1 102 ? 4.459 -3.313 -9.695 1.00 92.06 102 MET A C 1
ATOM 829 O O . MET A 1 102 ? 4.065 -4.271 -9.028 1.00 92.06 102 MET A O 1
ATOM 833 N N . ASP A 1 103 ? 5.488 -3.378 -10.533 1.00 92.50 103 ASP A N 1
ATOM 834 C CA . ASP A 1 103 ? 6.335 -4.559 -10.620 1.00 92.50 103 ASP A CA 1
ATOM 835 C C . ASP A 1 103 ? 6.857 -4.952 -9.228 1.00 92.50 103 ASP A C 1
ATOM 837 O O . ASP A 1 103 ? 7.190 -4.086 -8.414 1.00 92.50 103 ASP A O 1
ATOM 841 N N . HIS A 1 104 ? 6.888 -6.254 -8.942 1.00 89.12 104 HIS A N 1
ATOM 842 C CA . HIS A 1 104 ? 7.207 -6.756 -7.609 1.00 89.12 104 HIS A CA 1
ATOM 843 C C . HIS A 1 104 ? 8.620 -6.358 -7.172 1.00 89.12 104 HIS A C 1
ATOM 845 O O . HIS A 1 104 ? 8.811 -5.915 -6.038 1.00 89.12 104 HIS A O 1
ATOM 851 N N . ASP A 1 105 ? 9.600 -6.460 -8.065 1.00 89.06 105 ASP A N 1
ATOM 852 C CA . ASP A 1 105 ? 10.990 -6.167 -7.730 1.00 89.06 105 ASP A CA 1
ATOM 853 C C . ASP A 1 105 ? 11.174 -4.664 -7.540 1.00 89.06 105 ASP A C 1
ATOM 855 O O . ASP A 1 105 ? 11.809 -4.230 -6.574 1.00 89.06 105 ASP A O 1
ATOM 859 N N . ILE A 1 106 ? 10.513 -3.849 -8.372 1.00 86.31 106 ILE A N 1
ATOM 860 C CA . ILE A 1 106 ? 10.432 -2.397 -8.164 1.00 86.31 106 ILE A CA 1
ATOM 861 C C . ILE A 1 106 ? 9.779 -2.084 -6.817 1.00 86.31 106 ILE A C 1
ATOM 863 O O . ILE A 1 106 ? 10.290 -1.248 -6.071 1.00 86.31 106 ILE A O 1
ATOM 867 N N . TRP A 1 107 ? 8.681 -2.749 -6.457 1.00 90.38 107 TRP A N 1
ATOM 868 C CA . TRP A 1 107 ? 8.033 -2.532 -5.169 1.00 90.38 107 TRP A CA 1
ATOM 869 C C . TRP A 1 107 ? 8.971 -2.872 -4.014 1.00 90.38 107 TRP A C 1
ATOM 871 O O . TRP A 1 107 ? 9.080 -2.082 -3.079 1.00 90.38 107 TRP A O 1
ATOM 881 N N . MET A 1 108 ? 9.633 -4.027 -4.045 1.00 85.25 108 MET A N 1
ATOM 882 C CA . MET A 1 108 ? 10.483 -4.492 -2.947 1.00 85.25 108 MET A CA 1
ATOM 883 C C . MET A 1 108 ? 11.749 -3.649 -2.790 1.00 85.25 108 MET A C 1
ATOM 885 O O . MET A 1 108 ? 12.157 -3.370 -1.663 1.00 85.25 108 MET A O 1
ATOM 889 N N . THR A 1 109 ? 12.327 -3.196 -3.902 1.00 84.75 109 THR A N 1
ATOM 890 C CA . THR A 1 109 ? 13.510 -2.325 -3.905 1.00 84.75 109 THR A CA 1
ATOM 891 C C . THR A 1 109 ? 13.175 -0.866 -3.627 1.00 84.75 109 THR A C 1
ATOM 893 O O . THR A 1 109 ? 14.031 -0.155 -3.109 1.00 84.75 109 THR A O 1
ATOM 896 N N . THR A 1 110 ? 11.947 -0.412 -3.912 1.00 78.75 110 THR A N 1
ATOM 897 C CA . THR A 1 110 ? 11.494 0.940 -3.567 1.00 78.75 110 THR A CA 1
ATOM 898 C C . THR A 1 110 ? 11.255 1.019 -2.059 1.00 78.75 110 THR A C 1
ATOM 900 O O . THR A 1 110 ? 10.302 0.429 -1.549 1.00 78.75 110 THR A O 1
ATOM 903 N N . PRO A 1 111 ? 12.056 1.768 -1.302 1.00 75.25 111 PRO A N 1
ATOM 904 C CA . PRO A 1 111 ? 11.887 1.861 0.143 1.00 75.25 111 PRO A CA 1
ATOM 905 C C . PRO A 1 111 ? 10.606 2.616 0.520 1.00 75.25 111 PRO A C 1
ATOM 907 O O . PRO A 1 111 ? 10.179 3.557 -0.152 1.00 75.25 111 PRO A O 1
ATOM 910 N N . PHE A 1 112 ? 9.992 2.218 1.634 1.00 70.69 112 PHE A N 1
ATOM 911 C CA . PHE A 1 112 ? 8.797 2.860 2.205 1.00 70.69 112 PHE A CA 1
ATOM 912 C C . PHE A 1 112 ? 9.102 4.201 2.901 1.00 70.69 112 PHE A C 1
ATOM 914 O O . PHE A 1 112 ? 8.208 4.917 3.360 1.00 70.69 112 PHE A O 1
ATOM 921 N N . ASP A 1 113 ? 10.381 4.502 3.034 1.00 60.25 113 ASP A N 1
ATOM 922 C CA . ASP A 1 113 ? 10.969 5.417 3.998 1.00 60.25 113 ASP A CA 1
ATOM 923 C C . ASP A 1 113 ? 11.703 6.574 3.320 1.00 60.25 113 ASP A C 1
ATOM 925 O O . ASP A 1 113 ? 12.080 7.552 3.967 1.00 60.25 113 ASP A O 1
ATOM 929 N N . ILE A 1 114 ? 11.837 6.538 1.998 1.00 50.22 114 ILE A N 1
ATOM 930 C CA . ILE A 1 114 ? 12.626 7.538 1.308 1.00 50.22 114 ILE A CA 1
ATOM 931 C C . ILE A 1 114 ? 11.798 8.810 1.096 1.00 50.22 114 ILE A C 1
ATOM 933 O O . ILE A 1 114 ? 11.038 8.989 0.146 1.00 50.22 114 ILE A O 1
ATOM 937 N N . ASN A 1 115 ? 11.983 9.746 2.020 1.00 47.62 115 ASN A N 1
ATOM 938 C CA . ASN A 1 115 ? 12.886 10.894 1.879 1.00 47.62 115 ASN A CA 1
ATOM 939 C C . ASN A 1 115 ? 13.292 11.372 0.457 1.00 47.62 115 ASN A C 1
ATOM 941 O O . ASN A 1 115 ? 14.002 12.347 0.362 1.00 47.62 115 ASN A O 1
ATOM 945 N N . VAL A 1 116 ? 12.890 10.795 -0.677 1.00 47.22 116 VAL A N 1
ATOM 946 C CA . VAL A 1 116 ? 13.081 11.401 -2.007 1.00 47.22 116 VAL A CA 1
ATOM 947 C C . VAL A 1 116 ? 12.008 12.446 -2.213 1.00 47.22 116 VAL A C 1
ATOM 949 O O . VAL A 1 116 ? 12.315 13.478 -2.776 1.00 47.22 116 VAL A O 1
ATOM 952 N N . SER A 1 117 ? 10.798 12.285 -1.671 1.00 45.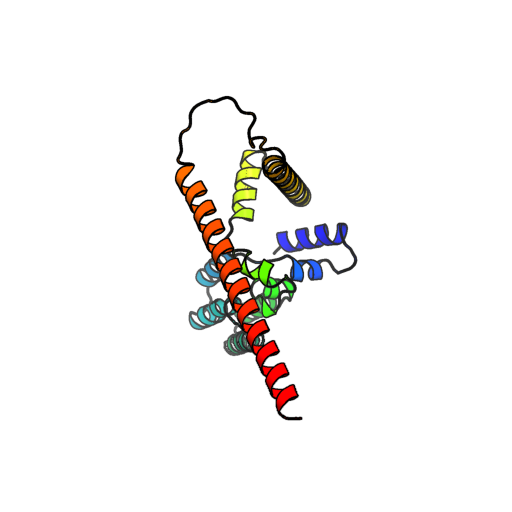25 117 SER A N 1
ATOM 953 C CA . SER A 1 117 ? 9.834 13.393 -1.614 1.00 45.25 117 SER A CA 1
ATOM 954 C C . SER A 1 117 ? 10.325 14.505 -0.667 1.00 45.25 117 SER A C 1
ATOM 956 O O . SER A 1 117 ? 10.434 15.651 -1.083 1.00 45.25 117 SER A O 1
ATOM 958 N N . GLU A 1 118 ? 10.761 14.188 0.560 1.00 43.03 118 GLU A N 1
ATOM 959 C CA . GLU A 1 118 ? 11.297 15.190 1.508 1.00 43.03 118 GLU A CA 1
ATOM 960 C C . GLU A 1 118 ? 12.670 15.779 1.104 1.00 43.03 118 GLU A C 1
ATOM 962 O O . GLU A 1 118 ? 12.852 16.990 1.226 1.00 43.03 118 GLU A O 1
ATOM 967 N N . CYS A 1 119 ? 13.616 15.003 0.555 1.00 45.69 119 CYS A N 1
ATOM 968 C CA . CYS A 1 119 ? 14.883 15.506 -0.002 1.00 45.69 119 CYS A CA 1
ATOM 969 C C . CYS A 1 119 ? 14.728 16.163 -1.370 1.00 45.69 119 CYS A C 1
ATOM 971 O O . CYS A 1 119 ? 15.461 17.113 -1.629 1.00 45.69 119 CYS A O 1
ATOM 973 N N . SER A 1 120 ? 13.815 15.729 -2.248 1.00 43.69 120 SER A N 1
ATOM 974 C CA . SER A 1 120 ? 13.509 16.509 -3.458 1.00 43.69 120 SER A CA 1
ATOM 975 C C . SER A 1 120 ? 12.884 17.830 -3.047 1.00 43.69 120 SER A C 1
ATOM 977 O O . SER A 1 120 ? 13.314 18.860 -3.544 1.00 43.69 120 SER A O 1
ATOM 979 N N . HIS A 1 121 ? 12.005 17.857 -2.041 1.00 44.03 121 HIS A N 1
ATOM 980 C CA . HIS A 1 121 ? 11.564 19.106 -1.438 1.00 44.03 121 HIS A CA 1
ATOM 981 C C . HIS A 1 121 ? 12.732 19.891 -0.828 1.00 44.03 121 HIS A C 1
ATOM 983 O O . HIS A 1 121 ? 12.810 21.079 -1.088 1.00 44.03 121 HIS A O 1
ATOM 989 N N . ALA A 1 122 ? 13.676 19.301 -0.093 1.00 42.34 122 ALA A N 1
ATOM 990 C CA . ALA A 1 122 ? 14.793 20.039 0.509 1.00 42.34 122 ALA A CA 1
ATOM 991 C C . ALA A 1 122 ? 15.809 20.577 -0.521 1.00 42.34 122 ALA A C 1
ATOM 993 O O . ALA A 1 122 ? 16.261 21.715 -0.389 1.00 42.34 122 ALA A O 1
ATOM 994 N N . ASN A 1 123 ? 16.137 19.803 -1.559 1.00 47.09 123 ASN A N 1
ATOM 995 C CA . ASN A 1 123 ? 17.067 20.190 -2.625 1.00 47.09 123 ASN A CA 1
ATOM 996 C C . ASN A 1 123 ? 16.412 21.159 -3.622 1.00 47.09 123 ASN A C 1
ATOM 998 O O . ASN A 1 123 ? 17.024 22.163 -3.977 1.00 47.09 123 ASN A O 1
ATOM 1002 N N . VAL A 1 124 ? 15.137 20.954 -3.975 1.00 44.09 124 VAL A N 1
ATOM 1003 C CA . VAL A 1 124 ? 14.352 21.917 -4.770 1.00 44.09 124 VAL A CA 1
ATOM 1004 C C . VAL A 1 124 ? 14.076 23.190 -3.963 1.00 44.09 124 VAL A C 1
ATOM 1006 O O . VAL A 1 124 ? 14.197 24.282 -4.509 1.00 44.09 124 VAL A O 1
ATOM 1009 N N . ASN A 1 125 ? 13.804 23.103 -2.653 1.00 45.56 125 ASN A N 1
ATOM 1010 C CA . ASN A 1 125 ? 13.647 24.280 -1.783 1.00 45.56 125 ASN A CA 1
ATOM 1011 C C . ASN A 1 125 ? 14.971 25.030 -1.563 1.00 45.56 125 ASN A C 1
ATOM 1013 O O . ASN A 1 125 ? 14.932 26.238 -1.331 1.00 45.56 125 ASN A O 1
ATOM 1017 N N . ARG A 1 126 ? 16.130 24.358 -1.655 1.00 51.25 126 ARG A N 1
ATOM 1018 C CA . ARG A 1 126 ? 17.453 25.009 -1.682 1.00 51.25 126 ARG A CA 1
ATOM 1019 C C . ARG A 1 126 ? 17.676 25.817 -2.961 1.00 51.25 126 ARG A C 1
ATOM 1021 O O . ARG A 1 126 ? 18.397 26.809 -2.913 1.00 51.25 126 ARG A O 1
ATOM 1028 N N . GLU A 1 127 ? 17.058 25.419 -4.074 1.00 48.94 127 GLU A N 1
ATOM 1029 C CA . GLU A 1 127 ? 17.284 26.028 -5.389 1.00 48.94 127 GLU A CA 1
ATOM 1030 C C . GLU A 1 127 ? 16.170 26.968 -5.877 1.00 48.94 127 GLU A C 1
ATOM 1032 O O . GLU A 1 127 ? 16.475 27.828 -6.702 1.00 48.94 127 GLU A O 1
ATOM 1037 N N . ARG A 1 128 ? 14.922 26.886 -5.377 1.00 41.38 128 ARG A N 1
ATOM 1038 C CA . ARG A 1 128 ? 13.872 27.926 -5.507 1.00 41.38 128 ARG A CA 1
ATOM 1039 C C . ARG A 1 128 ? 12.598 27.585 -4.724 1.00 41.38 128 ARG A C 1
ATOM 1041 O O . ARG A 1 128 ? 12.057 26.487 -4.789 1.00 41.38 128 ARG A O 1
ATOM 1048 N N . THR A 1 129 ? 12.033 28.595 -4.073 1.00 49.81 129 THR A N 1
ATOM 1049 C CA . THR A 1 129 ? 10.720 28.558 -3.423 1.00 49.81 129 THR A CA 1
ATOM 1050 C C . THR A 1 129 ? 9.567 28.498 -4.442 1.00 49.81 129 THR A C 1
ATOM 1052 O O . THR A 1 129 ? 9.480 29.325 -5.347 1.00 49.81 129 THR A O 1
ATOM 1055 N N . ARG A 1 130 ? 8.621 27.569 -4.215 1.00 47.59 130 ARG A N 1
ATOM 1056 C CA . ARG A 1 130 ? 7.250 27.506 -4.785 1.00 47.59 130 ARG A CA 1
ATOM 1057 C C . ARG A 1 130 ? 7.121 27.240 -6.299 1.00 47.59 130 ARG A C 1
ATOM 1059 O O . ARG A 1 130 ? 6.507 28.024 -7.022 1.00 47.59 130 ARG A O 1
ATOM 1066 N N . LEU A 1 131 ? 7.593 26.088 -6.777 1.00 49.66 131 LEU A N 1
ATOM 1067 C CA . LEU A 1 131 ? 7.200 25.578 -8.101 1.00 49.66 131 LEU A CA 1
ATOM 1068 C C . LEU A 1 131 ? 5.825 24.886 -8.044 1.00 49.66 131 LEU A C 1
ATOM 1070 O O . LEU A 1 131 ? 5.499 24.213 -7.068 1.00 49.66 131 LEU A O 1
ATOM 1074 N N . ARG A 1 132 ? 5.014 25.033 -9.103 1.00 52.06 132 ARG A N 1
ATOM 1075 C CA . ARG A 1 132 ? 3.780 24.242 -9.289 1.00 52.06 132 ARG A CA 1
ATOM 1076 C C . ARG A 1 132 ? 4.153 22.759 -9.435 1.00 52.06 132 ARG A C 1
ATOM 1078 O O . ARG A 1 132 ? 5.165 22.466 -10.066 1.00 52.06 132 ARG A O 1
ATOM 1085 N N . LEU A 1 133 ? 3.349 21.826 -8.915 1.00 51.03 133 LEU A N 1
ATOM 1086 C CA . LEU A 1 133 ? 3.722 20.402 -8.830 1.00 51.03 133 LEU A CA 1
ATOM 1087 C C . LEU A 1 133 ? 4.093 19.785 -10.187 1.00 51.03 133 LEU A C 1
ATOM 1089 O O . LEU A 1 133 ? 5.099 19.095 -10.282 1.00 51.03 133 LEU A O 1
ATOM 1093 N N . LYS A 1 134 ? 3.363 20.110 -11.263 1.00 46.88 134 LYS A N 1
ATOM 1094 C CA . LYS A 1 134 ? 3.727 19.696 -12.631 1.00 46.88 134 LYS A CA 1
ATOM 1095 C C . LYS A 1 134 ? 5.148 20.134 -12.995 1.00 46.88 134 LYS A C 1
ATOM 1097 O O . LYS A 1 134 ? 5.925 19.351 -13.520 1.00 46.88 134 LYS A O 1
ATOM 1102 N N . THR A 1 135 ? 5.504 21.375 -12.680 1.00 49.84 135 THR A N 1
ATOM 1103 C CA . THR A 1 135 ? 6.848 21.914 -12.898 1.00 49.84 135 THR A CA 1
ATOM 1104 C C . THR A 1 135 ? 7.873 21.181 -12.034 1.00 49.84 135 THR A C 1
ATOM 1106 O O . THR A 1 135 ? 8.923 20.821 -12.547 1.00 49.84 135 THR A O 1
ATOM 1109 N N . ALA A 1 136 ? 7.558 20.869 -10.773 1.00 52.06 136 ALA A N 1
ATOM 1110 C CA . ALA A 1 136 ? 8.430 20.069 -9.910 1.00 52.06 136 ALA A CA 1
ATOM 1111 C C . ALA A 1 136 ? 8.653 18.643 -10.451 1.00 52.06 136 ALA A C 1
ATOM 1113 O O . ALA A 1 136 ? 9.793 18.198 -10.491 1.00 52.06 136 ALA A O 1
ATOM 1114 N N . ILE A 1 137 ? 7.608 17.970 -10.948 1.00 52.53 137 ILE A N 1
ATOM 1115 C CA . ILE A 1 137 ? 7.700 16.642 -11.581 1.00 52.53 137 ILE A CA 1
ATOM 1116 C C . ILE A 1 137 ? 8.577 16.707 -12.836 1.00 52.53 137 ILE A C 1
ATOM 1118 O O . ILE A 1 137 ? 9.507 15.921 -12.974 1.00 52.53 137 ILE A O 1
ATOM 1122 N N . PHE A 1 138 ? 8.337 17.675 -13.727 1.00 55.59 138 PHE A N 1
ATOM 1123 C CA . PHE A 1 138 ? 9.155 17.856 -14.931 1.00 55.59 138 PHE A CA 1
ATOM 1124 C C . PHE A 1 138 ? 10.612 18.206 -14.604 1.00 55.59 138 PHE A C 1
ATOM 1126 O O . PHE A 1 138 ? 11.519 17.754 -15.298 1.00 55.59 138 PHE A O 1
ATOM 1133 N N . HIS A 1 139 ? 10.859 19.006 -13.566 1.00 54.12 139 HIS A N 1
ATOM 1134 C CA . HIS A 1 139 ? 12.217 19.315 -13.126 1.00 54.12 139 HIS A CA 1
ATOM 1135 C C . HIS A 1 139 ? 12.900 18.116 -12.473 1.00 54.12 139 HIS A C 1
ATOM 1137 O O . HIS A 1 139 ? 14.063 17.892 -12.784 1.00 54.12 139 HIS A O 1
ATOM 1143 N N . SER A 1 140 ? 12.196 17.335 -11.647 1.00 53.94 140 SER A N 1
ATOM 1144 C CA . SER A 1 140 ? 12.717 16.085 -11.081 1.00 53.94 140 SER A CA 1
ATOM 1145 C C . SER A 1 140 ? 13.076 15.112 -12.196 1.00 53.94 140 SER A C 1
ATOM 1147 O O . SER A 1 140 ? 14.202 14.648 -12.254 1.00 53.94 140 SER A O 1
ATOM 1149 N N . TRP A 1 141 ? 12.181 14.918 -13.168 1.00 55.22 141 TRP A N 1
ATOM 1150 C CA . TRP A 1 141 ? 12.439 14.050 -14.314 1.00 55.22 141 TRP A CA 1
ATOM 1151 C C . TRP A 1 141 ? 13.633 14.518 -15.156 1.00 55.22 141 TRP A C 1
ATOM 1153 O O . TRP A 1 141 ? 14.482 13.715 -15.534 1.00 55.22 141 TRP A O 1
ATOM 1163 N N . ASN A 1 142 ? 13.748 15.824 -15.418 1.00 58.25 142 ASN A N 1
ATOM 1164 C CA . ASN A 1 142 ? 14.912 16.379 -16.111 1.00 58.25 142 ASN A CA 1
ATOM 1165 C C . ASN A 1 142 ? 16.198 16.230 -15.287 1.00 58.25 142 ASN A C 1
ATOM 1167 O O . ASN A 1 142 ? 17.253 15.962 -15.856 1.00 58.25 142 ASN A O 1
ATOM 1171 N N . TYR A 1 143 ? 16.124 16.396 -13.967 1.00 62.84 143 TYR A N 1
ATOM 1172 C CA . TYR A 1 143 ? 17.252 16.215 -13.063 1.00 62.84 143 TYR A CA 1
ATOM 1173 C C . TYR A 1 143 ? 17.718 14.753 -13.056 1.00 62.84 143 TYR A C 1
ATOM 1175 O O . TYR A 1 143 ? 18.892 14.496 -13.325 1.00 62.84 143 TYR A O 1
ATOM 1183 N N . ASP A 1 144 ? 16.796 13.805 -12.898 1.00 63.59 144 ASP A N 1
ATOM 1184 C CA . ASP A 1 144 ? 17.058 12.365 -12.961 1.00 63.59 144 ASP A CA 1
ATOM 1185 C C . ASP A 1 144 ? 17.638 11.970 -14.325 1.00 63.59 144 ASP A C 1
ATOM 1187 O O . ASP A 1 144 ? 18.640 11.262 -14.396 1.00 63.59 144 ASP A O 1
ATOM 1191 N N . LEU A 1 145 ? 17.104 12.519 -15.424 1.00 62.88 145 LEU A N 1
ATOM 1192 C CA . LEU A 1 145 ? 17.643 12.313 -16.770 1.00 62.88 145 LEU A CA 1
ATOM 1193 C C . LEU A 1 145 ? 19.065 12.880 -16.916 1.00 62.88 145 LEU A C 1
ATOM 1195 O O . LEU A 1 145 ? 19.907 12.276 -17.584 1.00 62.88 145 LEU A O 1
ATOM 1199 N N . THR A 1 146 ? 19.368 14.030 -16.303 1.00 63.94 146 THR A N 1
ATOM 1200 C CA . THR A 1 146 ? 20.733 14.582 -16.304 1.00 63.94 146 THR A CA 1
ATOM 1201 C C . THR A 1 146 ? 21.695 13.768 -15.448 1.00 63.94 146 THR A C 1
ATOM 1203 O O . THR A 1 146 ? 22.839 13.586 -15.862 1.00 63.94 146 THR A O 1
ATOM 1206 N N . LEU A 1 147 ? 21.249 13.244 -14.305 1.00 65.56 147 LEU A N 1
ATOM 1207 C CA . LEU A 1 147 ? 22.018 12.323 -13.471 1.00 65.56 147 LEU A CA 1
ATOM 1208 C C . LEU A 1 147 ? 22.305 11.031 -14.226 1.00 65.56 147 LEU A C 1
ATOM 1210 O O . LEU A 1 147 ? 23.465 10.665 -14.357 1.00 65.56 147 LEU A O 1
ATOM 1214 N N . TYR A 1 148 ? 21.283 10.406 -14.810 1.00 64.94 148 TYR A N 1
ATOM 1215 C CA . TYR A 1 148 ? 21.420 9.181 -15.593 1.00 64.94 148 TYR A CA 1
ATOM 1216 C C . TYR A 1 148 ? 22.412 9.354 -16.749 1.00 64.94 148 TYR A C 1
ATOM 1218 O O . TYR A 1 148 ? 23.334 8.559 -16.916 1.00 64.94 148 TYR A O 1
ATOM 1226 N N . ARG A 1 149 ? 22.303 10.458 -17.501 1.00 64.62 149 ARG A N 1
ATOM 1227 C CA . ARG A 1 149 ? 23.274 10.802 -18.552 1.00 64.62 149 ARG A CA 1
ATOM 1228 C C . ARG A 1 149 ? 24.682 11.002 -17.994 1.00 64.62 149 ARG A C 1
ATOM 1230 O O . ARG A 1 149 ? 25.642 10.617 -18.651 1.00 64.62 149 ARG A O 1
ATOM 1237 N N . ARG A 1 150 ? 24.841 11.613 -16.818 1.00 63.19 150 ARG A N 1
ATOM 1238 C CA . ARG A 1 150 ? 26.158 11.800 -16.184 1.00 63.19 150 ARG A CA 1
ATOM 1239 C C . ARG A 1 150 ? 26.757 10.480 -15.708 1.00 63.19 150 ARG A C 1
ATOM 1241 O O . ARG A 1 150 ? 27.932 10.259 -15.967 1.00 63.19 150 ARG A O 1
ATOM 1248 N N . PHE A 1 151 ? 25.959 9.600 -15.108 1.00 62.94 151 PHE A N 1
ATOM 1249 C CA . PHE A 1 151 ? 26.380 8.252 -14.726 1.00 62.94 151 PHE A CA 1
ATOM 1250 C C . PHE A 1 151 ? 26.815 7.436 -15.942 1.00 62.94 151 PHE A C 1
ATOM 1252 O O . PHE A 1 151 ? 27.917 6.899 -15.950 1.00 62.94 151 PHE A O 1
ATOM 1259 N N . HIS A 1 152 ? 26.011 7.436 -17.006 1.00 62.38 152 HIS A N 1
ATOM 1260 C CA . HIS A 1 152 ? 26.353 6.755 -18.253 1.00 62.38 152 HIS A CA 1
ATOM 1261 C C . HIS A 1 152 ? 27.657 7.293 -18.865 1.00 62.38 152 HIS A C 1
ATOM 1263 O O . HIS A 1 152 ? 28.521 6.525 -19.277 1.00 62.38 152 HIS A O 1
ATOM 1269 N N . ASN A 1 153 ? 27.848 8.617 -18.889 1.00 61.91 153 ASN A N 1
ATOM 1270 C CA . ASN A 1 153 ? 29.086 9.222 -19.392 1.00 61.91 153 ASN A CA 1
ATOM 1271 C C . ASN A 1 153 ? 30.303 8.933 -18.498 1.00 61.91 153 ASN A C 1
ATOM 1273 O O . ASN A 1 153 ? 31.404 8.758 -19.017 1.00 61.91 153 ASN A O 1
ATOM 1277 N N . TYR A 1 154 ? 30.125 8.863 -17.177 1.00 66.06 154 TYR A N 1
ATOM 1278 C CA . TYR A 1 154 ? 31.183 8.452 -16.256 1.00 66.06 154 TYR A CA 1
ATOM 1279 C C . TYR A 1 154 ? 31.587 6.994 -16.503 1.00 66.06 154 TYR A C 1
ATOM 1281 O O . TYR A 1 154 ? 32.767 6.717 -16.677 1.00 66.06 154 TYR A O 1
ATOM 1289 N N . GLN A 1 155 ? 30.626 6.077 -16.624 1.00 61.81 155 GLN A N 1
ATOM 1290 C CA . GLN A 1 155 ? 30.922 4.666 -16.892 1.00 61.81 155 GLN A CA 1
ATOM 1291 C C . GLN A 1 155 ? 31.555 4.436 -18.273 1.00 61.81 155 GLN A C 1
ATOM 1293 O O . GLN A 1 155 ? 32.445 3.601 -18.406 1.00 61.81 155 GLN A O 1
ATOM 1298 N N . GLN A 1 156 ? 31.136 5.186 -19.295 1.00 63.56 156 GLN A N 1
ATOM 1299 C CA . GLN A 1 156 ? 31.617 4.997 -20.665 1.00 63.56 156 GLN A CA 1
ATOM 1300 C C . GLN A 1 156 ? 32.943 5.716 -20.961 1.00 63.56 156 GLN A C 1
ATOM 1302 O O . GLN A 1 156 ? 33.757 5.212 -21.734 1.00 63.56 156 GLN A O 1
ATOM 1307 N N . TYR A 1 157 ? 33.164 6.898 -20.381 1.00 64.62 157 TYR A N 1
ATOM 1308 C CA . TYR A 1 157 ? 34.282 7.780 -20.740 1.00 64.62 157 TYR A CA 1
ATOM 1309 C C . TYR A 1 157 ? 35.158 8.189 -19.547 1.00 64.62 157 TYR A C 1
ATOM 1311 O O . TYR A 1 157 ? 36.105 8.954 -19.724 1.00 64.62 157 TYR A O 1
ATOM 1319 N N . ASN A 1 158 ? 34.854 7.700 -18.338 1.00 62.09 158 ASN A N 1
ATOM 1320 C CA . ASN A 1 158 ? 35.534 8.032 -17.081 1.00 62.09 158 ASN A CA 1
ATOM 1321 C C . ASN A 1 158 ? 35.634 9.548 -16.818 1.00 62.09 158 ASN A C 1
ATOM 1323 O O . ASN A 1 158 ? 36.592 10.034 -16.216 1.00 62.09 158 ASN A O 1
ATOM 1327 N N . ILE A 1 159 ? 34.651 10.318 -17.305 1.00 59.94 159 ILE A N 1
ATOM 1328 C CA . ILE A 1 159 ? 34.598 11.773 -17.128 1.00 59.94 159 ILE A CA 1
ATOM 1329 C C . ILE A 1 159 ? 33.992 12.065 -15.749 1.00 59.94 159 ILE A C 1
ATOM 1331 O O . ILE A 1 159 ? 32.808 11.781 -15.547 1.00 59.94 159 ILE A O 1
ATOM 1335 N N . PRO A 1 160 ? 34.759 12.625 -14.795 1.00 53.38 160 PRO A N 1
ATOM 1336 C CA . PRO A 1 160 ? 34.310 12.816 -13.420 1.00 53.38 160 PRO A CA 1
ATOM 1337 C C . PRO A 1 160 ? 33.097 13.749 -13.327 1.00 53.38 160 PRO A C 1
ATOM 1339 O O . PRO A 1 160 ? 32.970 14.729 -14.059 1.00 53.38 160 PRO A O 1
ATOM 1342 N N . MET A 1 161 ? 32.210 13.456 -12.374 1.00 53.56 161 MET A N 1
ATOM 1343 C CA . MET A 1 161 ? 30.877 14.063 -12.251 1.00 53.56 161 MET A CA 1
ATOM 1344 C C . MET A 1 161 ? 30.845 15.546 -11.816 1.00 53.56 161 MET A C 1
ATOM 1346 O O . MET A 1 161 ? 29.759 16.094 -11.623 1.00 53.56 161 MET A O 1
ATOM 1350 N N . SER A 1 162 ? 31.991 16.224 -11.673 1.00 54.31 162 SER A N 1
ATOM 1351 C CA . SER A 1 162 ? 32.056 17.620 -11.221 1.00 54.31 162 SER A CA 1
ATOM 1352 C C . SER A 1 162 ? 33.158 18.419 -11.921 1.00 54.31 162 SER A C 1
ATOM 1354 O O . SER A 1 162 ? 34.341 18.123 -11.773 1.00 54.31 162 SER A O 1
ATOM 1356 N N . SER A 1 163 ? 32.767 19.494 -12.609 1.00 50.03 163 SER A N 1
ATOM 1357 C CA . SER A 1 163 ? 33.648 20.611 -12.971 1.00 50.03 163 SER A CA 1
ATOM 1358 C C . SER A 1 163 ? 33.507 21.698 -11.902 1.00 50.03 163 SER A C 1
ATOM 1360 O O . SER A 1 163 ? 32.840 22.709 -12.120 1.00 50.03 163 SER A O 1
ATOM 1362 N N . LYS A 1 164 ? 34.049 21.482 -10.701 1.00 41.78 164 LYS A N 1
ATOM 1363 C CA . LYS A 1 164 ? 34.179 22.559 -9.710 1.00 41.78 164 LYS A CA 1
ATOM 1364 C C . LYS A 1 164 ? 35.555 22.536 -9.077 1.00 41.78 164 LYS A C 1
ATOM 1366 O O . LYS A 1 164 ? 36.012 21.499 -8.600 1.00 41.78 164 LYS A O 1
ATOM 1371 N N . ASP A 1 165 ? 36.17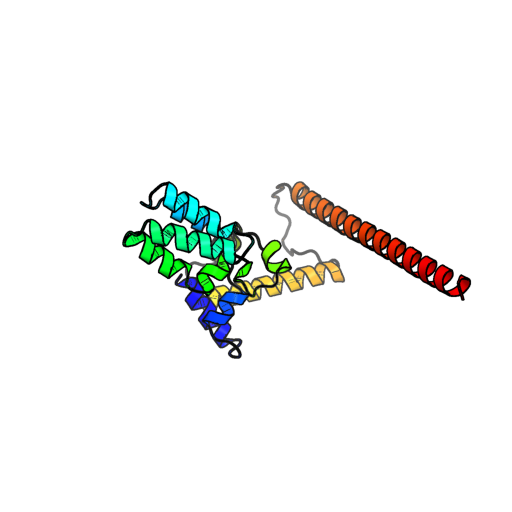6 23.709 -9.114 1.00 39.06 165 ASP A N 1
ATOM 1372 C CA . ASP A 1 165 ? 37.450 24.014 -8.492 1.00 39.06 165 ASP A CA 1
ATOM 1373 C C . ASP A 1 165 ? 37.502 23.545 -7.040 1.00 39.06 165 ASP A C 1
ATOM 1375 O O . ASP A 1 165 ? 36.534 23.627 -6.280 1.00 39.06 165 ASP A O 1
ATOM 1379 N N . LYS A 1 166 ? 38.684 23.049 -6.681 1.00 42.03 166 LYS A N 1
ATOM 1380 C CA . LYS A 1 166 ? 39.048 22.594 -5.347 1.00 42.03 166 LYS A CA 1
ATOM 1381 C C . LYS A 1 166 ? 38.973 23.767 -4.366 1.00 42.03 166 LYS A C 1
ATOM 1383 O O . LYS A 1 166 ? 39.924 24.532 -4.247 1.00 42.03 166 LYS A O 1
ATOM 1388 N N . SER A 1 167 ? 37.883 23.869 -3.617 1.00 37.06 167 SER A N 1
ATOM 1389 C CA . SER A 1 167 ? 37.903 24.506 -2.301 1.00 37.06 167 SER A CA 1
ATOM 1390 C C . SER A 1 167 ? 37.438 23.487 -1.271 1.00 37.06 167 SER A C 1
ATOM 1392 O O . SER A 1 167 ? 36.327 22.967 -1.359 1.00 37.06 167 SER A O 1
ATOM 1394 N N . GLU A 1 168 ? 38.346 23.176 -0.354 1.00 42.72 168 GLU A N 1
ATOM 1395 C CA . GLU A 1 168 ? 38.278 22.151 0.682 1.00 42.72 168 GLU A CA 1
ATOM 1396 C C . GLU A 1 168 ? 36.931 22.071 1.413 1.00 42.72 168 GLU A C 1
ATOM 1398 O O . GLU A 1 168 ? 36.532 22.971 2.149 1.00 42.72 168 GLU A O 1
ATOM 1403 N N . SER A 1 169 ? 36.292 20.909 1.315 1.00 36.38 169 SER A N 1
ATOM 1404 C CA . SER A 1 169 ? 35.517 20.355 2.420 1.00 36.38 169 SER A CA 1
ATOM 1405 C C . SER A 1 169 ? 35.673 18.840 2.401 1.00 36.38 169 SER A C 1
ATOM 1407 O O . SER A 1 169 ? 34.889 18.124 1.783 1.00 36.38 169 SER A O 1
ATOM 1409 N N . VAL A 1 170 ? 36.730 18.360 3.053 1.00 46.88 170 VAL A N 1
ATOM 1410 C CA . VAL A 1 170 ? 36.909 16.941 3.365 1.00 46.88 170 VAL A CA 1
ATOM 1411 C C . VAL A 1 170 ? 35.795 16.549 4.335 1.00 46.88 170 VAL A C 1
ATOM 1413 O O . VAL A 1 170 ? 35.850 16.878 5.519 1.00 46.88 170 VAL A O 1
ATOM 1416 N N . LYS A 1 171 ? 34.753 15.894 3.823 1.00 42.50 171 LYS A N 1
ATOM 1417 C CA . LYS A 1 171 ? 33.766 15.168 4.625 1.00 42.50 171 LYS A CA 1
ATOM 1418 C C . LYS A 1 171 ? 33.517 13.812 3.976 1.00 42.50 171 LYS A C 1
ATOM 1420 O O . LYS A 1 171 ? 32.667 13.681 3.114 1.00 42.50 171 LYS A O 1
ATOM 1425 N N . ASP A 1 172 ? 34.355 12.873 4.399 1.00 49.91 172 ASP A N 1
ATOM 1426 C CA . ASP A 1 172 ? 34.160 11.421 4.445 1.00 49.91 172 ASP A CA 1
ATOM 1427 C C . ASP A 1 172 ? 33.362 10.760 3.300 1.00 49.91 172 ASP A C 1
ATOM 1429 O O . ASP A 1 172 ? 32.317 10.150 3.506 1.00 49.91 172 ASP A O 1
ATOM 1433 N N . ASP A 1 173 ? 33.910 10.812 2.082 1.00 52.03 173 ASP A N 1
ATOM 1434 C CA . ASP A 1 173 ? 33.482 9.981 0.940 1.00 52.03 173 ASP A CA 1
ATOM 1435 C C . ASP A 1 173 ? 33.816 8.481 1.132 1.00 52.03 173 ASP A C 1
ATOM 1437 O O . ASP A 1 173 ? 33.433 7.641 0.314 1.00 52.03 173 ASP A O 1
ATOM 1441 N N . SER A 1 174 ? 34.534 8.114 2.204 1.00 53.00 174 SER A N 1
ATOM 1442 C CA . SER A 1 174 ? 35.059 6.755 2.379 1.00 53.00 174 SER A CA 1
ATOM 1443 C C . SER A 1 174 ? 33.983 5.737 2.759 1.00 53.00 174 SER A C 1
ATOM 1445 O O . SER A 1 174 ? 34.056 4.583 2.342 1.00 53.00 174 SER A O 1
ATOM 1447 N N . GLU A 1 175 ? 32.961 6.151 3.511 1.00 52.72 175 GLU A N 1
ATOM 1448 C CA . GLU A 1 175 ? 31.896 5.255 3.971 1.00 52.72 175 GLU A CA 1
ATOM 1449 C C . GLU A 1 175 ? 30.902 4.931 2.847 1.00 52.72 175 GLU A C 1
ATOM 1451 O O . GLU A 1 175 ? 30.494 3.783 2.687 1.00 52.72 175 GLU A O 1
ATOM 1456 N N . PHE A 1 176 ? 30.582 5.914 2.000 1.00 46.91 176 PHE A N 1
ATOM 1457 C CA . PHE A 1 176 ? 29.714 5.710 0.839 1.00 46.91 176 PHE A CA 1
ATOM 1458 C C . PHE A 1 176 ? 30.380 4.828 -0.227 1.00 46.91 176 PHE A C 1
ATOM 1460 O O . PHE A 1 176 ? 29.745 3.913 -0.748 1.00 46.91 176 PHE A O 1
ATOM 1467 N N . GLN A 1 177 ? 31.674 5.040 -0.501 1.00 51.03 177 GLN A N 1
ATOM 1468 C CA . GLN A 1 177 ? 32.428 4.199 -1.437 1.00 51.03 177 GLN A CA 1
ATOM 1469 C C . GLN A 1 177 ? 32.586 2.757 -0.942 1.00 51.03 177 GLN A C 1
ATOM 1471 O O . GLN A 1 177 ? 32.455 1.830 -1.740 1.00 51.03 177 GLN A O 1
ATOM 1476 N N . LYS A 1 178 ? 32.800 2.550 0.365 1.00 59.09 178 LYS A N 1
ATOM 1477 C CA . LYS A 1 178 ? 32.808 1.203 0.959 1.00 59.09 178 LYS A CA 1
ATOM 1478 C C . LYS A 1 178 ? 31.467 0.503 0.787 1.00 59.09 178 LYS A C 1
ATOM 1480 O O . LYS A 1 178 ? 31.437 -0.662 0.416 1.00 59.09 178 LYS A O 1
ATOM 1485 N N . ARG A 1 179 ? 30.364 1.228 0.981 1.00 60.72 179 ARG A N 1
ATOM 1486 C CA . ARG A 1 179 ? 29.015 0.663 0.871 1.00 60.72 179 ARG A CA 1
ATOM 1487 C C . ARG A 1 179 ? 28.644 0.273 -0.559 1.00 60.72 179 ARG A C 1
ATOM 1489 O O . ARG A 1 179 ? 27.948 -0.715 -0.747 1.00 60.72 179 ARG A O 1
ATOM 1496 N N . ILE A 1 180 ? 29.137 1.009 -1.558 1.00 59.09 180 ILE A N 1
ATOM 1497 C CA . ILE A 1 180 ? 29.007 0.613 -2.969 1.00 59.09 180 ILE A CA 1
ATOM 1498 C C . ILE A 1 180 ? 29.839 -0.642 -3.259 1.00 59.09 180 ILE A C 1
ATOM 1500 O O . ILE A 1 180 ? 29.309 -1.579 -3.844 1.00 59.09 180 ILE A O 1
ATOM 1504 N N . GLN A 1 181 ? 31.087 -0.713 -2.783 1.00 60.38 181 GLN A N 1
ATOM 1505 C CA . GLN A 1 181 ? 31.920 -1.912 -2.961 1.00 60.38 181 GLN A CA 1
ATOM 1506 C C . GLN A 1 181 ? 31.329 -3.160 -2.293 1.00 60.38 181 GLN A C 1
ATOM 1508 O O . GLN A 1 181 ? 31.442 -4.256 -2.834 1.00 60.38 181 GLN A O 1
ATOM 1513 N N . GLU A 1 182 ? 30.694 -3.010 -1.130 1.00 70.25 182 GLU A N 1
ATOM 1514 C CA . GLU A 1 182 ? 30.004 -4.107 -0.441 1.00 70.25 182 GLU A CA 1
ATOM 1515 C C . GLU A 1 182 ? 28.800 -4.620 -1.245 1.00 70.25 182 GLU A C 1
ATOM 1517 O O . GLU A 1 182 ? 28.616 -5.830 -1.359 1.00 70.25 182 GLU A O 1
ATOM 1522 N N . LEU A 1 183 ? 28.017 -3.718 -1.847 1.00 61.19 183 LEU A N 1
ATOM 1523 C CA . LEU A 1 183 ? 26.877 -4.085 -2.694 1.00 61.19 183 LEU A CA 1
ATOM 1524 C C . LEU A 1 183 ? 27.323 -4.776 -3.990 1.00 61.19 183 LEU A C 1
ATOM 1526 O O . LEU A 1 183 ? 26.773 -5.815 -4.339 1.00 61.19 183 LEU A O 1
ATOM 1530 N N . GLU A 1 184 ? 28.355 -4.250 -4.655 1.00 64.81 184 GLU A N 1
ATOM 1531 C CA . GLU A 1 184 ? 28.935 -4.857 -5.864 1.00 64.81 184 GLU A CA 1
ATOM 1532 C C . GLU A 1 184 ? 29.509 -6.257 -5.579 1.00 64.81 184 GLU A C 1
ATOM 1534 O O . GLU A 1 184 ? 29.420 -7.163 -6.411 1.00 64.81 184 GLU A O 1
ATOM 1539 N N . TYR A 1 185 ? 30.087 -6.458 -4.390 1.00 72.25 185 TYR A N 1
ATOM 1540 C CA . TYR A 1 185 ? 30.617 -7.754 -3.975 1.00 72.25 185 TYR A CA 1
ATOM 1541 C C . TYR A 1 185 ? 29.514 -8.792 -3.730 1.00 72.25 185 TYR A C 1
ATOM 1543 O O . TYR A 1 185 ? 29.653 -9.938 -4.166 1.00 72.25 185 TYR A O 1
ATOM 1551 N N . GLU A 1 186 ? 28.425 -8.416 -3.052 1.00 74.69 186 GLU A N 1
ATOM 1552 C CA . GLU A 1 186 ? 27.306 -9.337 -2.816 1.00 74.69 186 GLU A CA 1
ATOM 1553 C C . GLU A 1 186 ? 26.549 -9.659 -4.115 1.00 74.69 186 GLU A C 1
ATOM 1555 O O . GLU A 1 186 ? 26.264 -10.830 -4.358 1.00 74.69 186 GLU A O 1
ATOM 1560 N N . GLU A 1 187 ? 26.344 -8.688 -5.014 1.00 70.12 187 GLU A N 1
ATOM 1561 C CA . GLU A 1 187 ? 25.726 -8.927 -6.330 1.00 70.12 187 GLU A CA 1
ATOM 1562 C C . GLU A 1 187 ? 26.546 -9.930 -7.164 1.00 70.12 187 GLU A C 1
ATOM 1564 O O . GLU A 1 187 ? 26.022 -10.919 -7.686 1.00 70.12 187 GLU A O 1
ATOM 1569 N N . HIS A 1 188 ? 27.871 -9.756 -7.213 1.00 77.94 188 HIS A N 1
ATOM 1570 C CA . HIS A 1 188 ? 28.749 -10.686 -7.925 1.00 77.94 188 HIS A CA 1
ATOM 1571 C C . HIS A 1 188 ? 28.742 -12.095 -7.299 1.00 77.94 188 HIS A C 1
ATOM 1573 O O . HIS A 1 188 ? 28.932 -13.109 -7.986 1.00 77.94 188 HIS A O 1
ATOM 1579 N N . LYS A 1 189 ? 28.565 -12.193 -5.983 1.00 81.56 189 LYS A N 1
ATOM 1580 C CA . LYS A 1 189 ? 28.505 -13.470 -5.268 1.00 81.56 189 LYS A CA 1
ATOM 1581 C C . LYS A 1 189 ? 27.189 -14.201 -5.536 1.00 81.56 189 LYS A C 1
ATOM 1583 O O . LYS A 1 189 ? 27.231 -15.406 -5.789 1.00 81.56 189 LYS A O 1
ATOM 1588 N N . GLU A 1 190 ? 26.067 -13.484 -5.562 1.00 77.50 190 GLU A N 1
ATOM 1589 C CA . GLU A 1 190 ? 24.759 -14.025 -5.950 1.00 77.50 190 GLU A CA 1
ATOM 1590 C C . GLU A 1 190 ? 24.772 -14.530 -7.400 1.00 77.50 190 GLU A C 1
ATOM 1592 O O . GLU A 1 190 ? 24.360 -15.663 -7.664 1.00 77.50 190 GLU A O 1
ATOM 1597 N N . GLU A 1 191 ? 25.361 -13.774 -8.333 1.00 82.62 191 GLU A N 1
ATOM 1598 C CA . GLU A 1 191 ? 25.530 -14.236 -9.716 1.00 82.62 191 GLU A CA 1
ATOM 1599 C C . GLU A 1 191 ? 26.336 -15.539 -9.817 1.00 82.62 191 GLU A C 1
ATOM 1601 O O . GLU A 1 191 ? 26.052 -16.405 -10.655 1.00 82.62 191 GLU A O 1
ATOM 1606 N N . LEU A 1 192 ? 27.388 -15.672 -9.005 1.00 83.31 192 LEU A N 1
ATOM 1607 C CA . LEU A 1 192 ? 28.253 -16.846 -9.027 1.00 83.31 192 LEU A CA 1
ATOM 1608 C C . LEU A 1 192 ? 27.538 -18.077 -8.456 1.00 83.31 192 LEU A C 1
ATOM 1610 O O . LEU A 1 192 ? 27.690 -19.176 -9.001 1.00 83.31 192 LEU A O 1
ATOM 1614 N N . GLU A 1 193 ? 26.745 -17.904 -7.396 1.00 86.50 193 GLU A N 1
ATOM 1615 C CA . GLU A 1 193 ? 25.889 -18.966 -6.862 1.00 86.50 193 GLU A CA 1
ATOM 1616 C C . GLU A 1 193 ? 24.828 -19.395 -7.873 1.00 86.50 193 GLU A C 1
ATOM 1618 O O . GLU A 1 193 ? 24.673 -20.596 -8.112 1.00 86.50 193 GLU A O 1
ATOM 1623 N N . GLN A 1 194 ? 24.180 -18.443 -8.547 1.00 83.12 194 GLN A N 1
ATOM 1624 C CA . GLN A 1 194 ? 23.182 -18.750 -9.567 1.00 83.12 194 GLN A CA 1
ATOM 1625 C C . GLN A 1 194 ? 23.795 -19.553 -10.723 1.00 83.12 194 GLN A C 1
ATOM 1627 O O . GLN A 1 194 ? 23.302 -20.623 -11.084 1.00 83.12 194 GLN A O 1
ATOM 1632 N N . LYS A 1 195 ? 24.960 -19.122 -11.231 1.00 86.81 195 LYS A N 1
ATOM 1633 C CA . LYS A 1 195 ? 25.714 -19.858 -12.265 1.00 86.81 195 LYS A CA 1
ATOM 1634 C C . LYS A 1 195 ? 26.128 -21.258 -11.797 1.00 86.81 195 LYS A C 1
ATOM 1636 O O . LYS A 1 195 ? 26.234 -22.180 -12.612 1.00 86.81 195 LYS A O 1
ATOM 1641 N N . ARG A 1 196 ? 26.394 -21.448 -10.501 1.00 90.00 196 ARG A N 1
ATOM 1642 C CA . ARG A 1 196 ? 26.739 -22.757 -9.930 1.00 90.00 196 ARG A CA 1
ATOM 1643 C C . ARG A 1 196 ? 25.523 -23.682 -9.873 1.00 90.00 196 ARG A C 1
ATOM 1645 O O . ARG A 1 196 ? 25.653 -24.840 -10.277 1.00 90.00 196 ARG A O 1
ATOM 1652 N N . LEU A 1 197 ? 24.381 -23.181 -9.409 1.00 87.19 197 LEU A N 1
ATOM 1653 C CA . LEU A 1 197 ? 23.112 -23.912 -9.353 1.00 87.19 197 LEU A CA 1
ATOM 1654 C C . LEU A 1 197 ? 22.659 -24.338 -10.752 1.00 87.19 197 LEU A C 1
ATOM 1656 O O . LEU A 1 197 ? 22.398 -25.520 -10.971 1.00 87.19 197 LEU A O 1
ATOM 1660 N N . ASP A 1 198 ? 22.706 -23.429 -11.726 1.00 88.38 198 ASP A N 1
ATOM 1661 C CA . ASP A 1 198 ? 22.340 -23.722 -13.116 1.00 88.38 198 ASP A CA 1
ATOM 1662 C C . ASP A 1 198 ? 23.216 -24.827 -13.724 1.00 88.38 198 ASP A C 1
ATOM 1664 O O . ASP A 1 198 ? 22.736 -25.719 -14.428 1.00 88.38 198 ASP A O 1
ATOM 1668 N N . ASN A 1 199 ? 24.520 -24.811 -13.434 1.00 88.75 199 ASN A N 1
ATOM 1669 C CA . ASN A 1 199 ? 25.432 -25.859 -13.889 1.00 88.75 199 ASN A CA 1
ATOM 1670 C C . ASN A 1 199 ? 25.173 -27.208 -13.205 1.00 88.75 199 ASN A C 1
ATOM 1672 O O . ASN A 1 199 ? 25.363 -28.252 -13.831 1.00 88.75 199 ASN A O 1
ATOM 1676 N N . GLN A 1 200 ? 24.761 -27.217 -11.934 1.00 89.00 200 GLN A N 1
ATOM 1677 C CA . GLN A 1 200 ? 24.366 -28.448 -11.246 1.00 89.00 200 GLN A CA 1
ATOM 1678 C C . GLN A 1 200 ? 23.074 -29.019 -11.832 1.00 89.00 200 GLN A C 1
ATOM 1680 O O . GLN A 1 200 ? 23.017 -30.221 -12.090 1.00 89.00 200 GLN A O 1
ATOM 1685 N N . LEU A 1 201 ? 22.090 -28.163 -12.113 1.00 88.50 201 LEU A N 1
ATOM 1686 C CA . LEU A 1 201 ? 20.822 -28.564 -12.716 1.00 88.50 201 LEU A CA 1
ATOM 1687 C C . LEU A 1 201 ? 21.047 -29.211 -14.088 1.00 88.50 201 LEU A C 1
ATOM 1689 O O . LEU A 1 201 ? 20.619 -30.338 -14.321 1.00 88.50 201 LEU A O 1
ATOM 1693 N N . LYS A 1 202 ? 21.846 -28.563 -14.948 1.00 89.12 202 LYS A N 1
ATOM 1694 C CA . LYS A 1 202 ? 22.210 -29.099 -16.270 1.00 89.12 202 LYS A CA 1
ATOM 1695 C C . LYS A 1 202 ? 22.899 -30.460 -16.187 1.00 89.12 202 LYS A C 1
ATOM 1697 O O . LYS A 1 202 ? 22.636 -31.333 -17.007 1.00 89.12 202 LYS A O 1
ATOM 1702 N N . LYS A 1 203 ? 23.777 -30.668 -15.200 1.00 90.19 203 LYS A N 1
ATOM 1703 C CA . LYS A 1 203 ? 24.438 -31.969 -14.994 1.00 90.19 203 LYS A CA 1
ATOM 1704 C C . LYS A 1 203 ? 23.453 -33.058 -14.575 1.00 90.19 203 LYS A C 1
ATOM 1706 O O . LYS A 1 203 ? 23.588 -34.188 -15.035 1.00 90.19 203 LYS A O 1
ATOM 1711 N N . LEU A 1 204 ? 22.481 -32.730 -13.725 1.00 88.94 204 LEU A N 1
ATOM 1712 C CA . LEU A 1 204 ? 21.440 -33.670 -13.305 1.00 88.94 204 LEU A CA 1
ATOM 1713 C C . LEU A 1 204 ? 20.514 -34.043 -14.469 1.00 88.94 204 LEU A C 1
ATOM 1715 O O . LEU A 1 204 ? 20.222 -35.222 -14.643 1.00 88.94 204 LEU A O 1
ATOM 1719 N N . GLU A 1 205 ? 20.127 -33.074 -15.299 1.00 88.00 205 GLU A N 1
ATOM 1720 C CA . GLU A 1 205 ? 19.315 -33.317 -16.499 1.00 88.00 205 GLU A CA 1
ATOM 1721 C C . GLU A 1 205 ? 20.029 -34.217 -17.515 1.00 88.00 205 GLU A C 1
ATOM 1723 O O . GLU A 1 205 ? 19.417 -35.119 -18.086 1.00 88.00 205 GLU A O 1
ATOM 1728 N N . ILE A 1 206 ? 21.331 -34.000 -17.735 1.00 89.50 206 ILE A N 1
ATOM 1729 C CA . ILE A 1 206 ? 22.140 -34.855 -18.616 1.00 89.50 206 ILE A CA 1
ATOM 1730 C C . ILE A 1 206 ? 22.209 -36.279 -18.050 1.00 89.50 206 ILE A C 1
ATOM 1732 O O . ILE A 1 206 ? 21.931 -37.232 -18.773 1.00 89.50 206 ILE A O 1
ATOM 1736 N N . ALA A 1 207 ? 22.487 -36.431 -16.751 1.00 88.25 207 ALA A N 1
ATOM 1737 C CA . ALA A 1 207 ? 22.569 -37.741 -16.106 1.00 88.25 207 ALA A CA 1
ATOM 1738 C C . ALA A 1 207 ? 21.228 -38.502 -16.105 1.00 88.25 207 ALA A C 1
ATOM 1740 O O . ALA A 1 207 ? 21.218 -39.730 -16.183 1.00 88.25 207 ALA A O 1
ATOM 1741 N N . GLN A 1 208 ? 20.094 -37.798 -16.018 1.00 85.62 208 GLN A N 1
ATOM 1742 C CA . GLN A 1 208 ? 18.764 -38.401 -16.157 1.00 85.62 208 GLN A CA 1
ATOM 1743 C C . GLN A 1 208 ? 18.525 -38.907 -17.581 1.00 85.62 208 GLN A C 1
ATOM 1745 O O . GLN A 1 208 ? 18.164 -40.068 -17.753 1.00 85.62 208 GLN A O 1
ATOM 1750 N N . LYS A 1 209 ? 18.830 -38.089 -18.596 1.00 84.31 209 LYS A N 1
ATOM 1751 C CA . LYS A 1 209 ? 18.713 -38.493 -20.006 1.00 84.31 209 LYS A CA 1
ATOM 1752 C C . LYS A 1 209 ? 19.612 -39.681 -20.356 1.00 84.31 209 LYS A C 1
ATOM 1754 O O . LYS A 1 209 ? 19.203 -40.555 -21.111 1.00 84.31 209 LYS A O 1
ATOM 1759 N N . GLU A 1 210 ? 20.820 -39.744 -19.798 1.00 85.25 210 GLU A N 1
ATOM 1760 C CA . GLU A 1 210 ? 21.736 -40.879 -19.988 1.00 85.25 210 GLU A CA 1
ATOM 1761 C C . GLU A 1 210 ? 21.229 -42.170 -19.327 1.00 85.25 210 GLU A C 1
ATOM 1763 O O . GLU A 1 210 ? 21.440 -43.255 -19.867 1.00 85.25 210 GLU A O 1
ATOM 1768 N N . LYS A 1 211 ? 20.541 -42.081 -18.180 1.00 82.06 211 LYS A N 1
ATOM 1769 C CA . LYS A 1 211 ? 19.886 -43.245 -17.558 1.00 82.06 211 LYS A CA 1
ATOM 1770 C C . LYS A 1 211 ? 18.703 -43.741 -18.383 1.00 82.06 211 LYS A C 1
ATOM 1772 O O . LYS A 1 211 ? 18.630 -44.932 -18.653 1.00 82.06 211 LYS A O 1
ATOM 1777 N N . GLU A 1 212 ? 17.841 -42.837 -18.842 1.00 78.00 212 GLU A N 1
ATOM 1778 C CA . GLU A 1 212 ? 16.688 -43.173 -19.692 1.00 78.00 212 GLU A CA 1
ATOM 1779 C C . GLU A 1 212 ? 17.104 -43.819 -21.025 1.00 78.00 212 GLU A C 1
ATOM 1781 O O . GLU A 1 212 ? 16.390 -44.668 -21.559 1.00 78.00 212 GLU A O 1
ATOM 1786 N N . LEU A 1 213 ? 18.274 -43.449 -21.559 1.00 73.56 213 LEU A N 1
ATOM 1787 C CA . LEU A 1 213 ? 18.822 -44.032 -22.785 1.00 73.56 213 LEU A CA 1
ATOM 1788 C C . LEU A 1 213 ? 19.458 -45.417 -22.567 1.00 73.56 213 LEU A C 1
ATOM 1790 O O . LEU A 1 213 ? 19.476 -46.215 -23.493 1.00 73.56 213 LEU A O 1
ATOM 1794 N N . ASN A 1 214 ? 19.977 -45.701 -21.367 1.00 73.06 214 ASN A N 1
ATOM 1795 C CA . ASN A 1 214 ? 20.589 -46.992 -21.020 1.00 73.06 214 ASN A CA 1
ATOM 1796 C C . ASN A 1 214 ? 19.575 -48.034 -20.500 1.00 73.06 214 ASN A C 1
ATOM 1798 O O . ASN A 1 214 ? 19.938 -49.196 -20.323 1.00 73.06 214 ASN A O 1
ATOM 1802 N N . GLU A 1 215 ? 18.333 -47.624 -20.223 1.00 65.88 215 GLU A N 1
ATOM 1803 C CA . GLU A 1 215 ? 17.227 -48.496 -19.791 1.00 65.88 215 GLU A CA 1
ATOM 1804 C C . GLU A 1 215 ? 16.278 -48.902 -20.947 1.00 65.88 215 GLU A C 1
ATOM 1806 O O . GLU A 1 215 ? 15.319 -49.637 -20.709 1.00 65.88 215 GLU A O 1
ATOM 1811 N N . ASN A 1 216 ? 16.568 -48.484 -22.191 1.00 50.91 216 ASN A N 1
ATOM 1812 C CA . ASN A 1 216 ? 15.904 -48.913 -23.439 1.00 50.91 216 ASN A CA 1
ATOM 1813 C C . ASN A 1 216 ? 16.845 -49.739 -24.328 1.00 50.91 216 ASN A C 1
ATOM 1815 O O . ASN A 1 216 ? 16.328 -50.601 -25.076 1.00 50.91 216 ASN A O 1
#

Secondary structure (DSSP, 8-state):
-HHHHHHHHHHHHH--SS-HHHHHHHH----HHHHHHHHHHSS--HHHHHHHHHTTT--SHHHHHHHHHHHHHH--HHHHHHHHHHTSHHHHHHH-GGG--S-HHHHHHS-SS-THHHHHHHHHHHH-S---HHHHHHHHHHHHHHHHHHHHHHHHH---S-----------THHHHHHHHHHHHHHHHHHHHHHHHHHHHHHHHHHHHHHHHH--

Radius of gyration: 24.44 Å; chains: 1; bounding box: 58×78×44 Å